Protein AF-A0A1Q3V1S5-F1 (afdb_monomer_lite)

Structure (mmCIF, N/CA/C/O backbone):
data_AF-A0A1Q3V1S5-F1
#
_entry.id   AF-A0A1Q3V1S5-F1
#
loop_
_atom_site.group_PDB
_atom_site.id
_atom_site.type_symbol
_atom_site.label_atom_id
_atom_site.label_alt_id
_atom_site.label_comp_id
_atom_site.label_asym_id
_atom_site.label_entity_id
_atom_site.label_seq_id
_atom_site.pdbx_PDB_ins_code
_atom_site.Cartn_x
_atom_site.Cartn_y
_atom_site.Cartn_z
_atom_site.occupancy
_atom_site.B_iso_or_equiv
_atom_site.auth_seq_id
_atom_site.auth_comp_id
_atom_site.auth_asym_id
_atom_site.auth_atom_id
_atom_site.pdbx_PDB_model_num
ATOM 1 N N . MET A 1 1 ? -46.245 2.516 55.915 1.00 45.47 1 MET A N 1
ATOM 2 C CA . MET A 1 1 ? -44.802 2.341 56.165 1.00 45.47 1 MET A CA 1
ATOM 3 C C . MET A 1 1 ? -44.240 1.619 54.959 1.00 45.47 1 MET A C 1
ATOM 5 O O . MET A 1 1 ? -44.634 0.490 54.710 1.00 45.47 1 MET A O 1
ATOM 9 N N . THR A 1 2 ? -43.472 2.303 54.118 1.00 55.50 2 THR A N 1
ATOM 10 C CA . THR A 1 2 ? -42.746 1.654 53.019 1.00 55.50 2 THR A CA 1
ATOM 11 C C . THR A 1 2 ? -41.407 1.211 53.578 1.00 55.50 2 THR A C 1
ATOM 13 O O . THR A 1 2 ? -40.497 2.028 53.672 1.00 55.50 2 THR A O 1
ATOM 16 N N . ASP A 1 3 ? -41.315 -0.050 53.994 1.00 77.62 3 ASP A N 1
ATOM 17 C CA . ASP A 1 3 ? -40.062 -0.620 54.483 1.00 77.62 3 ASP A CA 1
ATOM 18 C C . ASP A 1 3 ? -39.051 -0.680 53.331 1.00 77.62 3 ASP A C 1
ATOM 20 O O . ASP A 1 3 ? -39.229 -1.391 52.337 1.00 77.62 3 ASP A O 1
ATOM 24 N N . GLY A 1 4 ? -38.009 0.140 53.440 1.00 84.00 4 GLY A N 1
ATOM 25 C CA . GLY A 1 4 ? -36.840 0.083 52.576 1.00 84.00 4 GLY A CA 1
ATOM 26 C C . GLY A 1 4 ? -35.832 -0.927 53.112 1.00 84.00 4 GLY A C 1
ATOM 27 O O . GLY A 1 4 ? -35.675 -1.080 54.320 1.00 84.00 4 GLY A O 1
ATOM 28 N N . ILE A 1 5 ? -35.118 -1.600 52.213 1.00 91.69 5 ILE A N 1
ATOM 29 C CA . ILE A 1 5 ? -34.001 -2.483 52.570 1.00 91.69 5 ILE A CA 1
ATOM 30 C C . ILE A 1 5 ? -32.670 -1.824 52.211 1.00 91.69 5 ILE A C 1
ATOM 32 O O . ILE A 1 5 ? -32.612 -0.960 51.333 1.00 91.69 5 ILE A O 1
ATOM 36 N N . SER A 1 6 ? -31.575 -2.239 52.847 1.00 93.31 6 SER A N 1
ATOM 37 C CA . SER A 1 6 ? -30.267 -1.665 52.528 1.00 93.31 6 SER A CA 1
ATOM 38 C C . SER A 1 6 ? -29.848 -1.991 51.086 1.00 93.31 6 SER A C 1
ATOM 40 O O . SER A 1 6 ? -30.246 -3.006 50.507 1.00 93.31 6 SER A O 1
ATOM 42 N N . LYS A 1 7 ? -28.965 -1.176 50.493 1.00 90.56 7 LYS A N 1
ATOM 43 C CA . LYS A 1 7 ? -28.396 -1.459 49.157 1.00 90.56 7 LYS A CA 1
ATOM 44 C C . LYS A 1 7 ? -27.673 -2.808 49.094 1.00 90.56 7 LYS A C 1
ATOM 46 O O . LYS A 1 7 ? -27.641 -3.423 48.034 1.00 90.56 7 LYS A O 1
ATOM 51 N N . ALA A 1 8 ? -27.084 -3.251 50.206 1.00 92.38 8 ALA A N 1
ATOM 52 C CA . ALA A 1 8 ? -26.410 -4.543 50.295 1.00 92.38 8 ALA A CA 1
ATOM 53 C C . ALA A 1 8 ? -27.415 -5.705 50.312 1.00 92.38 8 ALA A C 1
ATOM 55 O O . ALA A 1 8 ? -27.186 -6.720 49.662 1.00 92.38 8 ALA A O 1
ATOM 56 N N . ASP A 1 9 ? -28.545 -5.543 51.000 1.00 93.38 9 ASP A N 1
ATOM 57 C CA . ASP A 1 9 ? -29.621 -6.541 51.017 1.00 93.38 9 ASP A CA 1
ATOM 58 C C . ASP A 1 9 ? -30.320 -6.615 49.666 1.00 93.38 9 ASP A C 1
ATOM 60 O O . ASP A 1 9 ? -30.520 -7.701 49.136 1.00 93.38 9 ASP A O 1
ATOM 64 N N . PHE A 1 10 ? -30.596 -5.466 49.047 1.00 93.25 10 PHE A N 1
ATOM 65 C CA . PHE A 1 10 ? -31.158 -5.421 47.701 1.00 93.25 10 PHE A CA 1
ATOM 66 C C . PHE A 1 10 ? -30.221 -6.050 46.659 1.00 93.25 10 PHE A C 1
ATOM 68 O O . PHE A 1 10 ? -30.679 -6.806 45.806 1.00 93.25 10 PHE A O 1
ATOM 75 N N . ALA A 1 11 ? -28.909 -5.799 46.752 1.00 92.75 11 ALA A N 1
ATOM 76 C CA . ALA A 1 11 ? -27.908 -6.433 45.892 1.00 92.75 11 ALA A CA 1
ATOM 77 C C . ALA A 1 11 ? -27.924 -7.964 46.031 1.00 92.75 11 ALA A C 1
ATOM 79 O O . ALA A 1 11 ? -27.960 -8.670 45.023 1.00 92.75 11 ALA A O 1
ATOM 80 N N . ARG A 1 12 ? -27.991 -8.468 47.275 1.00 92.81 12 ARG A N 1
ATOM 81 C CA . ARG A 1 12 ? -28.129 -9.904 47.564 1.00 92.81 12 ARG A CA 1
ATOM 82 C C . ARG A 1 12 ? -29.415 -10.485 46.978 1.00 92.81 12 ARG A C 1
ATOM 84 O O . ARG A 1 12 ? -29.350 -11.510 46.311 1.00 92.81 12 ARG A O 1
ATOM 91 N N . THR A 1 13 ? -30.550 -9.810 47.155 1.00 90.50 13 THR A N 1
ATOM 92 C CA . THR A 1 13 ? -31.848 -10.234 46.602 1.00 90.50 13 THR A CA 1
ATOM 93 C C . THR A 1 13 ? -31.840 -10.294 45.074 1.00 90.50 13 THR A C 1
ATOM 95 O O . THR A 1 13 ? -32.447 -11.182 44.485 1.00 90.50 13 THR A O 1
ATOM 98 N N . MET A 1 14 ? -31.137 -9.368 44.422 1.00 86.88 14 MET A N 1
ATOM 99 C CA . MET A 1 14 ? -31.048 -9.291 42.961 1.00 86.88 14 MET A CA 1
ATOM 100 C C . MET A 1 14 ? -29.906 -10.133 42.368 1.00 86.88 14 MET A C 1
ATOM 102 O O . MET A 1 14 ? -29.787 -10.203 41.145 1.00 86.88 14 MET A O 1
ATOM 106 N N . GLY A 1 15 ? -29.065 -10.756 43.202 1.00 87.88 15 GLY A N 1
ATOM 107 C CA . GLY A 1 15 ? -27.927 -11.566 42.760 1.00 87.88 15 GLY A CA 1
ATOM 108 C C . GLY A 1 15 ? -26.819 -10.766 42.064 1.00 87.88 15 GLY A C 1
ATOM 109 O O . GLY A 1 15 ? -26.157 -11.288 41.170 1.00 87.88 15 GLY A O 1
ATOM 110 N N . VAL A 1 16 ? -26.628 -9.496 42.432 1.00 89.38 16 VAL A N 1
ATOM 111 C CA . VAL A 1 16 ? -25.622 -8.603 41.830 1.00 89.38 16 VAL A CA 1
ATOM 112 C C . VAL A 1 16 ? -24.678 -8.026 42.878 1.00 89.38 16 VAL A C 1
ATOM 114 O O . VAL A 1 16 ? -24.952 -8.055 44.075 1.00 89.38 16 VAL A O 1
ATOM 117 N N . ASP A 1 17 ? -23.566 -7.453 42.423 1.00 90.94 17 ASP A N 1
ATOM 118 C CA . ASP A 1 17 ? -22.647 -6.740 43.305 1.00 90.94 17 ASP A CA 1
ATOM 119 C C . ASP A 1 17 ? -23.239 -5.406 43.804 1.00 90.94 17 ASP A C 1
ATOM 121 O O . ASP A 1 17 ? -23.961 -4.705 43.087 1.00 90.94 17 ASP A O 1
ATOM 125 N N . ARG A 1 18 ? -22.883 -5.003 45.031 1.00 91.50 18 ARG A N 1
ATOM 126 C CA . ARG A 1 18 ? -23.343 -3.740 45.634 1.00 91.50 18 ARG A CA 1
ATOM 127 C C . ARG A 1 18 ? -22.970 -2.519 44.786 1.00 91.50 18 ARG A C 1
ATOM 129 O O . ARG A 1 18 ? -23.736 -1.554 44.743 1.00 91.50 18 ARG A O 1
ATOM 136 N N . SER A 1 19 ? -21.830 -2.544 44.092 1.00 89.38 19 SER A N 1
ATOM 137 C CA . SER A 1 19 ? -21.419 -1.466 43.185 1.00 89.38 19 SER A CA 1
ATOM 138 C C . SER A 1 19 ? -22.399 -1.274 42.023 1.00 89.38 19 SER A C 1
ATOM 140 O O . SER A 1 19 ? -22.630 -0.132 41.615 1.00 89.38 19 SER A O 1
ATOM 142 N N . GLN A 1 20 ? -23.057 -2.339 41.540 1.00 86.44 20 GLN A N 1
ATOM 143 C CA . GLN A 1 20 ? -24.106 -2.210 40.527 1.00 86.44 20 GLN A CA 1
ATOM 144 C C . GLN A 1 20 ? -25.324 -1.465 41.062 1.00 86.44 20 GLN A C 1
ATOM 146 O O . GLN A 1 20 ? -25.825 -0.572 40.386 1.00 86.44 20 GLN A O 1
ATOM 151 N N . VAL A 1 21 ? -25.764 -1.768 42.284 1.00 89.75 21 VAL A N 1
ATOM 152 C CA . VAL A 1 21 ? -26.907 -1.085 42.912 1.00 89.75 21 VAL A CA 1
ATOM 153 C C . VAL A 1 21 ? -26.604 0.399 43.138 1.00 89.75 21 VAL A C 1
ATOM 155 O O . VAL A 1 21 ? -27.448 1.259 42.873 1.00 89.75 21 VAL A O 1
ATOM 158 N N . THR A 1 22 ? -25.377 0.728 43.553 1.00 91.25 22 THR A N 1
ATOM 159 C CA . THR A 1 22 ? -24.914 2.122 43.654 1.00 91.25 22 THR A CA 1
ATOM 160 C C . THR A 1 22 ? -24.964 2.826 42.302 1.00 91.25 22 THR A C 1
ATOM 162 O O . THR A 1 22 ? -25.511 3.924 42.202 1.00 91.25 22 THR A O 1
ATOM 165 N N . ARG A 1 23 ? -24.476 2.174 41.243 1.00 85.88 23 ARG A N 1
ATOM 166 C CA . ARG A 1 23 ? -24.533 2.714 39.884 1.00 85.88 23 ARG A CA 1
ATOM 167 C C . ARG A 1 23 ? -25.969 2.890 39.385 1.00 85.88 23 ARG A C 1
ATOM 169 O O . ARG A 1 23 ? -26.269 3.899 38.761 1.00 85.88 23 ARG A O 1
ATOM 176 N N . TRP A 1 24 ? -26.876 1.955 39.659 1.00 89.62 24 TRP A N 1
ATOM 177 C CA . TRP A 1 24 ? -28.291 2.102 39.297 1.00 89.62 24 TRP A CA 1
ATOM 178 C C . TRP A 1 24 ? -28.956 3.257 40.037 1.00 89.62 24 TRP A C 1
ATOM 180 O O . TRP A 1 24 ? -29.735 3.986 39.435 1.00 89.62 24 TRP A O 1
ATOM 190 N N . THR A 1 25 ? -28.588 3.488 41.299 1.00 90.25 25 THR A N 1
ATOM 191 C CA . THR A 1 25 ? -29.042 4.667 42.053 1.00 90.25 25 THR A CA 1
ATOM 192 C C . THR A 1 25 ? -28.630 5.962 41.345 1.00 90.25 25 THR A C 1
ATOM 194 O O . THR A 1 25 ? -29.455 6.847 41.157 1.00 90.25 25 THR A O 1
ATOM 197 N N . GLN A 1 26 ? -27.379 6.052 40.876 1.00 87.06 26 GLN A N 1
ATOM 198 C CA . GLN A 1 26 ? -26.892 7.212 40.110 1.00 87.06 26 GLN A CA 1
ATOM 199 C C . GLN A 1 26 ? -27.622 7.397 38.772 1.00 87.06 26 GLN A C 1
ATOM 201 O O . GLN A 1 26 ? -27.705 8.508 38.262 1.00 87.06 26 GLN A O 1
ATOM 206 N N . LEU A 1 27 ? -28.161 6.313 38.209 1.00 82.62 27 LEU A N 1
ATOM 207 C CA . LEU A 1 27 ? -28.959 6.321 36.983 1.00 82.62 27 LEU A CA 1
ATOM 208 C C . LEU A 1 27 ? -30.457 6.577 37.235 1.00 82.62 27 LEU A C 1
ATOM 210 O O . LEU A 1 27 ? -31.238 6.523 36.289 1.00 82.62 27 LEU A O 1
ATOM 214 N N . GLY A 1 28 ? -30.865 6.858 38.478 1.00 88.44 28 GLY A N 1
ATOM 215 C CA . GLY A 1 28 ? -32.247 7.197 38.827 1.00 88.44 28 GLY A CA 1
ATOM 216 C C . GLY A 1 28 ? -33.090 6.031 39.351 1.00 88.44 28 GLY A C 1
ATOM 217 O O . GLY A 1 28 ? -34.318 6.121 39.349 1.00 88.44 28 GLY A O 1
ATOM 218 N N . MET A 1 29 ? -32.467 4.936 39.803 1.00 91.19 29 MET A N 1
ATOM 219 C CA . MET A 1 29 ? -33.180 3.887 40.536 1.00 91.19 29 MET A CA 1
ATOM 220 C C . MET A 1 29 ? -33.796 4.475 41.820 1.00 91.19 29 MET A C 1
ATOM 222 O O . MET A 1 29 ? -33.086 5.162 42.556 1.00 91.19 29 MET A O 1
ATOM 226 N N . PRO A 1 30 ? -35.076 4.184 42.126 1.00 92.12 30 PRO A N 1
ATOM 227 C CA . PRO A 1 30 ? -35.750 4.706 43.309 1.00 92.12 30 PRO A CA 1
ATOM 228 C C . PRO A 1 30 ? -34.992 4.419 44.609 1.00 92.12 30 PRO A C 1
ATOM 230 O O . PRO A 1 30 ? -34.627 3.275 44.887 1.00 92.12 30 PRO A O 1
ATOM 233 N N . THR A 1 31 ? -34.832 5.455 45.426 1.00 92.38 31 THR A N 1
ATOM 234 C CA . THR A 1 31 ? -34.305 5.399 46.794 1.00 92.38 31 THR A CA 1
ATOM 235 C C . THR A 1 31 ? -35.167 6.257 47.705 1.00 92.38 31 THR A C 1
ATOM 237 O O . THR A 1 31 ? -35.745 7.244 47.256 1.00 92.38 31 THR A O 1
ATOM 240 N N . LEU A 1 32 ? -35.272 5.855 48.965 1.00 90.75 32 LEU A N 1
ATOM 241 C CA . LEU A 1 32 ? -35.907 6.629 50.024 1.00 90.75 32 LEU A CA 1
ATOM 242 C C . LEU A 1 32 ? -34.931 7.690 50.563 1.00 90.75 32 LEU A C 1
ATOM 244 O O . LEU A 1 32 ? -33.723 7.613 50.316 1.00 90.75 32 LEU A O 1
ATOM 248 N N . ASP A 1 33 ? -35.452 8.662 51.311 1.00 85.00 33 ASP A N 1
ATOM 249 C CA . ASP A 1 33 ? -34.678 9.796 51.845 1.00 85.00 33 ASP A CA 1
ATOM 250 C C . ASP A 1 33 ? -33.597 9.369 52.856 1.00 85.00 33 ASP A C 1
ATOM 252 O O . ASP A 1 33 ? -32.583 10.042 53.022 1.00 85.00 33 ASP A O 1
ATOM 256 N N . ASP A 1 34 ? -33.778 8.209 53.491 1.00 84.56 34 ASP A N 1
ATOM 257 C CA . ASP A 1 34 ? -32.818 7.567 54.398 1.00 84.56 34 ASP A CA 1
ATOM 258 C C . ASP A 1 34 ? -31.730 6.754 53.661 1.00 84.56 34 ASP A C 1
ATOM 260 O O . ASP A 1 34 ? -30.861 6.141 54.283 1.00 84.56 34 ASP A O 1
ATOM 264 N N . GLY A 1 35 ? -31.764 6.733 52.324 1.00 82.44 35 GLY A N 1
ATOM 265 C CA . GLY A 1 35 ? -30.837 5.985 51.479 1.00 82.44 35 GLY A CA 1
ATOM 266 C C . GLY A 1 35 ? -31.175 4.500 51.315 1.00 82.44 35 GLY A C 1
ATOM 267 O O . GLY A 1 35 ? -30.444 3.796 50.599 1.00 82.44 35 GLY A O 1
ATOM 268 N N . ASN A 1 36 ? -32.269 4.022 51.919 1.00 90.12 36 ASN A N 1
ATOM 269 C CA . ASN A 1 36 ? -32.757 2.662 51.735 1.00 90.12 36 ASN A CA 1
ATOM 270 C C . ASN A 1 36 ? -33.490 2.497 50.400 1.00 90.12 36 ASN A C 1
ATOM 272 O O . ASN A 1 36 ? -33.999 3.436 49.785 1.00 90.12 36 ASN A O 1
ATOM 276 N N . VAL A 1 37 ? -33.511 1.259 49.916 1.00 91.06 37 VAL A N 1
ATOM 277 C CA . VAL A 1 37 ? -34.072 0.890 48.620 1.00 91.06 37 VAL A CA 1
ATOM 278 C C . VAL A 1 37 ? -35.475 0.312 48.826 1.00 91.06 37 VAL A C 1
ATOM 280 O O . VAL A 1 37 ? -35.613 -0.724 49.481 1.00 91.06 37 VAL A O 1
ATOM 283 N N . PRO A 1 38 ? -36.530 0.911 48.244 1.00 93.44 38 PRO A N 1
ATOM 284 C CA . PRO A 1 38 ? -37.865 0.328 48.251 1.00 93.44 38 PRO A CA 1
ATOM 285 C C . PRO A 1 38 ? -37.900 -0.854 47.270 1.00 93.44 38 PRO A C 1
ATOM 287 O O . PRO A 1 38 ? -38.057 -0.673 46.060 1.00 93.44 38 PRO A O 1
ATOM 290 N N . ALA A 1 39 ? -37.722 -2.071 47.793 1.00 89.12 39 ALA A N 1
ATOM 291 C CA . ALA A 1 39 ? -37.352 -3.259 47.017 1.00 89.12 39 ALA A CA 1
ATOM 292 C C . ALA A 1 39 ? -38.247 -3.528 45.793 1.00 89.12 39 ALA A C 1
ATOM 294 O O . ALA A 1 39 ? -37.736 -3.723 44.692 1.00 89.12 39 ALA A O 1
ATOM 295 N N . ALA A 1 40 ? -39.574 -3.489 45.952 1.00 87.75 40 ALA A N 1
ATOM 296 C CA . ALA A 1 40 ? -40.508 -3.769 44.858 1.00 87.75 40 ALA A CA 1
ATOM 297 C C . ALA A 1 40 ? -40.387 -2.752 43.706 1.00 87.75 40 ALA A C 1
ATOM 299 O O . ALA A 1 40 ? -40.233 -3.131 42.544 1.00 87.75 40 ALA A O 1
ATOM 300 N N . ARG A 1 41 ? -40.367 -1.454 44.037 1.00 89.19 41 ARG A N 1
ATOM 301 C CA . ARG A 1 41 ? -40.290 -0.358 43.059 1.00 89.19 41 ARG A CA 1
ATOM 302 C C . ARG A 1 41 ? -38.922 -0.299 42.373 1.00 89.19 41 ARG A C 1
ATOM 304 O O . ARG A 1 41 ? -38.832 -0.040 41.175 1.00 89.19 41 ARG A O 1
ATOM 311 N N . ALA A 1 42 ? -37.853 -0.572 43.119 1.00 90.44 42 ALA A N 1
ATOM 312 C CA . ALA A 1 42 ? -36.507 -0.664 42.565 1.00 90.44 42 ALA A CA 1
ATOM 313 C C . ALA A 1 42 ? -36.361 -1.868 41.619 1.00 90.44 42 ALA A C 1
ATOM 315 O O . ALA A 1 42 ? -35.782 -1.732 40.542 1.00 90.44 42 ALA A O 1
ATOM 316 N N . ALA A 1 43 ? -36.940 -3.024 41.961 1.00 89.19 43 ALA A N 1
ATOM 317 C CA . ALA A 1 43 ? -36.927 -4.208 41.101 1.00 89.19 43 ALA A CA 1
ATOM 318 C C . ALA A 1 43 ? -37.698 -3.998 39.783 1.00 89.19 43 ALA A C 1
ATOM 320 O O . ALA A 1 43 ? -37.291 -4.510 38.737 1.00 89.19 43 ALA A O 1
ATOM 321 N N . GLU A 1 44 ? -38.796 -3.240 39.804 1.00 89.56 44 GLU A N 1
ATOM 322 C CA . GLU A 1 44 ? -39.512 -2.824 38.588 1.00 89.56 44 GLU A CA 1
ATOM 323 C C . GLU A 1 44 ? -38.677 -1.885 37.718 1.00 89.56 44 GLU A C 1
ATOM 325 O O . GLU A 1 44 ? -38.545 -2.110 36.512 1.00 89.56 44 GLU A O 1
ATOM 330 N N . TRP A 1 45 ? -38.045 -0.880 38.329 1.00 90.69 45 TRP A N 1
ATOM 331 C CA . TRP A 1 45 ? -37.163 0.034 37.610 1.00 90.69 45 TRP A CA 1
ATOM 332 C C . TRP A 1 45 ? -36.007 -0.716 36.938 1.00 90.69 45 TRP A C 1
ATOM 334 O O . TRP A 1 45 ? -35.727 -0.489 35.759 1.00 90.69 45 TRP A O 1
ATOM 344 N N . VAL A 1 46 ? -35.380 -1.659 37.653 1.00 88.75 46 VAL A N 1
ATOM 345 C CA . VAL A 1 46 ? -34.278 -2.480 37.130 1.00 88.75 46 VAL A CA 1
ATOM 346 C C . VAL A 1 46 ? -34.717 -3.285 35.906 1.00 88.75 46 VAL A C 1
ATOM 348 O O . VAL A 1 46 ? -34.008 -3.281 34.896 1.00 88.75 46 VAL A O 1
ATOM 351 N N . ARG A 1 47 ? -35.902 -3.910 35.947 1.00 84.81 47 ARG A N 1
ATOM 352 C CA . ARG A 1 47 ? -36.453 -4.672 34.814 1.00 84.81 47 ARG A CA 1
ATOM 353 C C . ARG A 1 47 ? -36.613 -3.823 33.549 1.00 84.81 47 ARG A C 1
ATOM 355 O O . ARG A 1 47 ? -36.252 -4.294 32.474 1.00 84.81 47 ARG A O 1
ATOM 362 N N . GLY A 1 48 ? -37.102 -2.588 33.665 1.00 82.38 48 GLY A N 1
ATOM 363 C CA . GLY A 1 48 ? -37.331 -1.711 32.506 1.00 82.38 48 GLY A CA 1
ATOM 364 C C . GLY A 1 48 ? -36.075 -1.010 31.974 1.00 82.38 48 GLY A C 1
ATOM 365 O O . GLY A 1 48 ? -35.932 -0.794 30.768 1.00 82.38 48 GLY A O 1
ATOM 366 N N . ASN A 1 49 ? -35.139 -0.667 32.859 1.00 83.12 49 ASN A N 1
ATOM 367 C CA . ASN A 1 49 ? -34.051 0.252 32.522 1.00 83.12 49 ASN A CA 1
ATOM 368 C C . ASN A 1 49 ? -32.722 -0.461 32.276 1.00 83.12 49 ASN A C 1
ATOM 370 O O . ASN A 1 49 ? -32.007 -0.132 31.331 1.00 83.12 49 ASN A O 1
ATOM 374 N N . VAL A 1 50 ? -32.381 -1.483 33.063 1.00 77.94 50 VAL A N 1
ATOM 375 C CA . VAL A 1 50 ? -31.045 -2.099 32.992 1.00 77.94 50 VAL A CA 1
ATOM 376 C C . VAL A 1 50 ? -30.850 -2.883 31.698 1.00 77.94 50 VAL A C 1
ATOM 378 O O . VAL A 1 50 ? -29.792 -2.777 31.074 1.00 77.94 50 VAL A O 1
ATOM 381 N N . GLN A 1 51 ? -31.871 -3.611 31.235 1.00 69.44 51 GLN A N 1
ATOM 382 C CA . GLN A 1 51 ? -31.801 -4.296 29.941 1.00 69.44 51 GLN A CA 1
ATOM 383 C C . GLN A 1 51 ? -31.658 -3.298 28.786 1.00 69.44 51 GLN A C 1
ATOM 385 O O . GLN A 1 51 ? -30.849 -3.521 27.884 1.00 69.44 51 GLN A O 1
ATOM 390 N N . SER A 1 52 ? -32.374 -2.175 28.853 1.00 67.75 52 SER A N 1
ATOM 391 C CA . SER A 1 52 ? -32.324 -1.094 27.866 1.00 67.75 52 SER A CA 1
ATOM 392 C C . SER A 1 52 ? -30.939 -0.442 27.811 1.00 67.75 52 SER A C 1
ATOM 394 O O . SER A 1 52 ? -30.355 -0.347 26.732 1.00 67.75 52 SER A O 1
ATOM 396 N N . TYR A 1 53 ? -30.339 -0.110 28.960 1.00 65.62 53 TYR A N 1
ATOM 397 C CA . TYR A 1 53 ? -28.980 0.441 29.027 1.00 65.62 53 TYR A CA 1
ATOM 398 C C . TYR A 1 53 ? -27.907 -0.560 28.584 1.00 65.62 53 TYR A C 1
ATOM 400 O O . TYR A 1 53 ? -26.993 -0.200 27.842 1.00 65.62 53 TYR A O 1
ATOM 408 N N . ALA A 1 54 ? -28.016 -1.830 28.984 1.00 66.00 54 ALA A N 1
ATOM 409 C CA . ALA A 1 54 ? -27.087 -2.871 28.548 1.00 66.00 54 ALA A CA 1
ATOM 410 C C . ALA A 1 54 ? -27.178 -3.115 27.033 1.00 66.00 54 ALA A C 1
ATOM 412 O O . ALA A 1 54 ? -26.168 -3.362 26.372 1.00 66.00 54 ALA A O 1
ATOM 413 N N . ARG A 1 55 ? -28.382 -3.040 26.456 1.00 66.81 55 ARG A N 1
ATOM 414 C CA . ARG A 1 55 ? -28.612 -3.167 25.010 1.00 66.81 55 ARG A CA 1
ATOM 415 C C . ARG A 1 55 ? -28.084 -1.948 24.251 1.00 66.81 55 ARG A C 1
ATOM 417 O O . ARG A 1 55 ? -27.356 -2.133 23.281 1.00 66.81 55 ARG A O 1
ATOM 424 N N . ALA A 1 56 ? -28.353 -0.737 24.737 1.00 63.34 56 ALA A N 1
ATOM 425 C CA . ALA A 1 56 ? -27.833 0.504 24.165 1.00 63.34 56 ALA A CA 1
ATOM 426 C C . ALA A 1 56 ? -26.296 0.529 24.172 1.00 63.34 56 ALA A C 1
ATOM 428 O O . ALA A 1 56 ? -25.678 0.732 23.130 1.00 63.34 56 ALA A O 1
ATOM 429 N N . ARG A 1 57 ? -25.659 0.198 25.302 1.00 63.12 57 ARG A N 1
ATOM 430 C CA . ARG A 1 57 ? -24.193 0.151 25.417 1.00 63.12 57 ARG A CA 1
ATOM 431 C C . ARG A 1 57 ? -23.558 -0.905 24.508 1.00 63.12 57 ARG A C 1
ATOM 433 O O . ARG A 1 57 ? -22.553 -0.621 23.868 1.00 63.12 57 ARG A O 1
ATOM 440 N N . ARG A 1 58 ? -24.160 -2.097 24.395 1.00 68.19 58 ARG A N 1
ATOM 441 C CA . ARG A 1 58 ? -23.718 -3.122 23.428 1.00 68.19 58 ARG A CA 1
ATOM 442 C C . ARG A 1 58 ? -23.865 -2.654 21.983 1.00 68.19 58 ARG A C 1
ATOM 444 O O . ARG A 1 58 ? -23.004 -2.956 21.170 1.00 68.19 58 ARG A O 1
ATOM 451 N N . SER A 1 59 ? -24.922 -1.906 21.665 1.00 65.00 59 SER A N 1
ATOM 452 C CA . SER A 1 59 ? -25.132 -1.373 20.314 1.00 65.00 59 SER 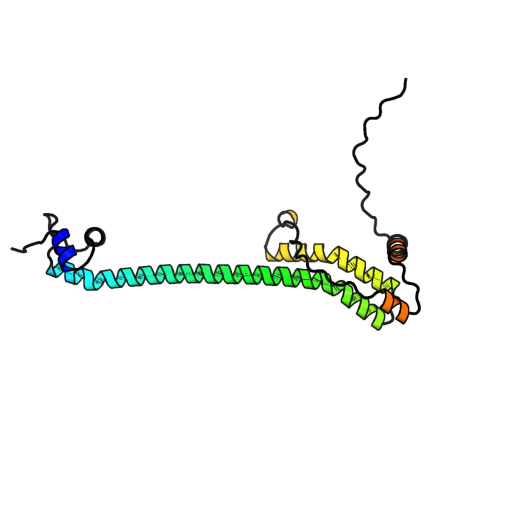A CA 1
ATOM 453 C C . SER A 1 59 ? -24.115 -0.294 19.934 1.00 65.00 59 SER A C 1
ATOM 455 O O . SER A 1 59 ? -23.686 -0.257 18.785 1.00 65.00 59 SER A O 1
ATOM 457 N N . ILE A 1 60 ? -23.691 0.533 20.896 1.00 65.31 60 ILE A N 1
ATOM 458 C CA . ILE A 1 60 ? -22.635 1.536 20.708 1.00 65.31 60 ILE A CA 1
ATOM 459 C C . ILE A 1 60 ? -21.295 0.831 20.480 1.00 65.31 60 ILE A C 1
ATOM 461 O O . ILE A 1 60 ? -20.687 1.035 19.436 1.00 65.31 60 ILE A O 1
ATOM 465 N N . GLY A 1 61 ? -20.915 -0.103 21.361 1.00 69.00 61 GLY A N 1
ATOM 466 C CA . GLY A 1 61 ? -19.679 -0.876 21.190 1.00 69.00 61 GLY A CA 1
ATOM 467 C C . GLY A 1 61 ? -19.651 -1.693 19.892 1.00 69.00 61 GLY A C 1
ATOM 468 O O . GLY A 1 61 ? -18.630 -1.759 19.223 1.00 69.00 61 GLY A O 1
ATOM 469 N N . ALA A 1 62 ? -20.787 -2.256 19.464 1.00 66.06 62 ALA A N 1
ATOM 470 C CA . ALA A 1 62 ? -20.883 -2.950 18.180 1.00 66.06 62 ALA A CA 1
ATOM 471 C C . ALA A 1 62 ? -20.739 -2.005 16.973 1.00 66.06 62 ALA A C 1
ATOM 473 O O . ALA A 1 62 ? -20.198 -2.417 15.948 1.00 66.06 62 ALA A O 1
ATOM 474 N N . ARG A 1 63 ? -21.212 -0.752 17.063 1.00 66.06 63 ARG A N 1
ATOM 475 C CA . ARG A 1 63 ? -20.974 0.263 16.021 1.00 66.06 63 ARG A CA 1
ATOM 476 C C . ARG A 1 63 ? -19.511 0.678 15.976 1.00 66.06 63 ARG A C 1
ATOM 478 O O . ARG A 1 63 ? -18.961 0.735 14.887 1.00 66.06 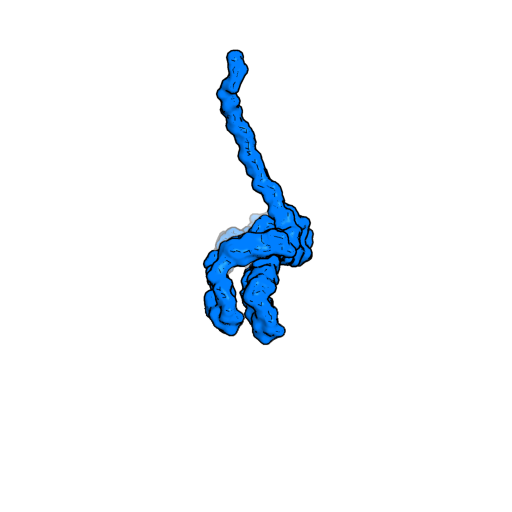63 ARG A O 1
ATOM 485 N N . GLU A 1 64 ? -18.895 0.917 17.127 1.00 70.06 64 GLU A N 1
ATOM 486 C CA . GLU A 1 64 ? -17.475 1.273 17.234 1.00 70.06 64 GLU A CA 1
ATOM 487 C C . GLU A 1 64 ? -16.582 0.150 16.697 1.00 70.06 64 GLU A C 1
ATOM 489 O O . GLU A 1 64 ? -15.718 0.400 15.865 1.00 70.06 64 GLU A O 1
ATOM 494 N N . MET A 1 65 ? -16.858 -1.104 17.069 1.00 55.25 65 MET A N 1
ATOM 495 C CA . MET A 1 65 ? -16.163 -2.271 16.519 1.00 55.25 65 MET A CA 1
ATOM 496 C C . MET A 1 65 ? -16.333 -2.392 15.003 1.00 55.25 65 MET A C 1
ATOM 498 O O . MET A 1 65 ? -15.366 -2.683 14.309 1.00 55.25 65 MET A O 1
ATOM 502 N N . ARG A 1 66 ? -17.543 -2.161 14.471 1.00 64.44 66 ARG A N 1
ATOM 503 C CA . ARG A 1 66 ? -17.772 -2.161 13.017 1.00 64.44 66 ARG A CA 1
ATOM 504 C C . ARG A 1 66 ? -17.032 -1.023 12.326 1.00 64.44 66 ARG A C 1
ATOM 506 O O . ARG A 1 66 ? -16.470 -1.256 11.269 1.00 64.44 66 ARG A O 1
ATOM 513 N N . ALA A 1 67 ? -17.018 0.176 12.904 1.00 64.44 67 ALA A N 1
ATOM 514 C CA . ALA A 1 67 ? -16.284 1.312 12.357 1.00 64.44 67 ALA A CA 1
ATOM 515 C C . ALA A 1 67 ? -14.773 1.035 12.332 1.00 64.44 67 ALA A C 1
ATOM 517 O O . ALA A 1 67 ? -14.149 1.207 11.291 1.00 64.44 67 ALA A O 1
ATOM 518 N N . ALA A 1 68 ? -14.217 0.502 13.425 1.00 59.47 68 ALA A N 1
ATOM 519 C CA . ALA A 1 68 ? -12.819 0.083 13.497 1.00 59.47 68 ALA A CA 1
ATOM 520 C C . ALA A 1 68 ? -12.503 -1.051 12.506 1.00 59.47 68 ALA A C 1
ATOM 522 O O . ALA A 1 68 ? -11.458 -1.040 11.863 1.00 59.47 68 ALA A O 1
ATOM 523 N N . GLN A 1 69 ? -13.419 -2.009 12.330 1.00 63.97 69 GLN A N 1
ATOM 524 C CA . GLN A 1 69 ? -13.265 -3.092 11.359 1.00 63.97 69 GLN A CA 1
ATOM 525 C C . GLN A 1 69 ? -13.316 -2.585 9.912 1.00 63.97 69 GLN A C 1
ATOM 527 O O . GLN A 1 69 ? -12.513 -3.026 9.097 1.00 63.97 69 GLN A O 1
ATOM 532 N N . VAL A 1 70 ? -14.217 -1.651 9.591 1.00 62.78 70 VAL A N 1
ATOM 533 C CA . VAL A 1 70 ? -14.290 -1.007 8.269 1.00 62.78 70 VAL A CA 1
ATOM 534 C C . VAL A 1 70 ? -13.029 -0.189 7.999 1.00 62.78 70 VAL A C 1
ATOM 536 O O . VAL A 1 70 ? -12.456 -0.327 6.925 1.00 62.78 70 VAL A O 1
ATOM 539 N N . GLN A 1 71 ? -12.547 0.588 8.974 1.00 56.47 71 GLN A N 1
ATOM 540 C CA . GLN A 1 71 ? -11.292 1.339 8.857 1.00 56.47 71 GLN A CA 1
ATOM 541 C C . GLN A 1 71 ? -10.087 0.414 8.653 1.00 56.47 71 GLN A C 1
ATOM 543 O O . GLN A 1 71 ? -9.283 0.652 7.760 1.00 56.47 71 GLN A O 1
ATOM 548 N N . HIS A 1 72 ? -9.987 -0.679 9.415 1.00 62.31 72 HIS A N 1
ATOM 549 C CA . HIS A 1 72 ? -8.934 -1.681 9.232 1.00 62.31 72 HIS A CA 1
ATOM 550 C C . HIS A 1 72 ? -9.026 -2.366 7.858 1.00 62.31 72 HIS A C 1
ATOM 552 O O . HIS A 1 72 ? -8.008 -2.608 7.215 1.00 62.31 72 HIS A O 1
ATOM 558 N N . GLN A 1 73 ? -10.235 -2.683 7.382 1.00 51.72 73 GLN A N 1
ATOM 559 C CA . GLN A 1 73 ? -10.435 -3.247 6.043 1.00 51.72 73 GLN A CA 1
ATOM 560 C C . GLN A 1 73 ? -10.041 -2.257 4.940 1.00 51.72 73 GLN A C 1
ATOM 562 O O . GLN A 1 73 ? -9.372 -2.652 3.989 1.00 51.72 73 GLN A O 1
ATOM 567 N N . GLN A 1 74 ? -10.393 -0.978 5.077 1.00 55.28 74 GLN A N 1
ATOM 568 C CA . GLN A 1 74 ? -9.995 0.074 4.140 1.00 55.28 74 GLN A CA 1
ATOM 569 C C . GLN A 1 74 ? -8.476 0.275 4.121 1.00 55.28 74 GLN A C 1
ATOM 571 O O . GLN A 1 74 ? -7.891 0.243 3.042 1.00 55.28 74 GLN A O 1
ATOM 576 N N . ALA A 1 75 ? -7.832 0.360 5.289 1.00 60.00 75 ALA A N 1
ATOM 577 C CA . ALA A 1 75 ? -6.376 0.446 5.395 1.00 60.00 75 ALA A CA 1
ATOM 578 C C . ALA A 1 75 ? -5.684 -0.748 4.712 1.00 60.00 75 ALA A C 1
ATOM 580 O O . ALA A 1 75 ? -4.762 -0.561 3.923 1.00 60.00 75 ALA A O 1
ATOM 581 N N . SER A 1 76 ? -6.201 -1.968 4.911 1.00 69.25 76 SER A N 1
ATOM 582 C CA . SER A 1 76 ? -5.657 -3.161 4.249 1.00 69.25 76 SER A CA 1
ATOM 583 C C . SER A 1 76 ? -5.853 -3.154 2.727 1.00 69.25 76 SER A C 1
ATOM 585 O O . SER A 1 76 ? -4.994 -3.627 1.988 1.00 69.25 76 SER A O 1
ATOM 587 N N . PHE A 1 77 ? -6.963 -2.598 2.231 1.00 66.62 77 PHE A N 1
ATOM 588 C CA . PHE A 1 77 ? -7.209 -2.485 0.794 1.00 66.62 77 PHE A CA 1
ATOM 589 C C . PHE A 1 77 ? -6.295 -1.444 0.146 1.00 66.62 77 PHE A C 1
ATOM 591 O O . PHE A 1 77 ? -5.754 -1.697 -0.927 1.00 66.62 77 PHE A O 1
ATOM 598 N N . GLU A 1 78 ? -6.080 -0.304 0.804 1.00 67.62 78 GLU A N 1
ATOM 599 C CA . GLU A 1 78 ? -5.129 0.712 0.350 1.00 67.62 78 GLU A C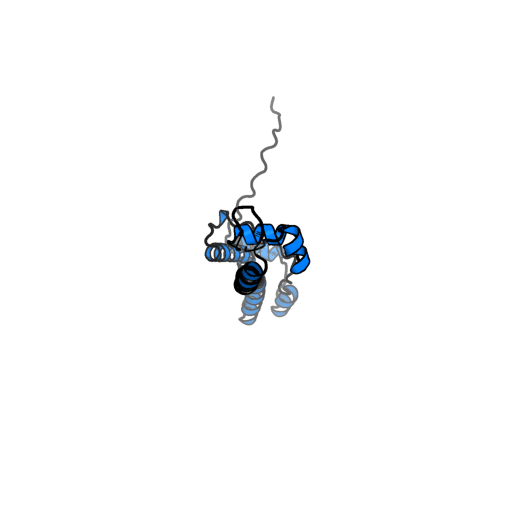A 1
ATOM 600 C C . GLU A 1 78 ? -3.703 0.164 0.282 1.00 67.62 78 GLU A C 1
ATOM 602 O O . GLU A 1 78 ? -3.005 0.398 -0.702 1.00 67.62 78 GLU A O 1
ATOM 607 N N . GLU A 1 79 ? -3.270 -0.608 1.279 1.00 69.31 79 GLU A N 1
ATOM 608 C CA . GLU A 1 79 ? -1.962 -1.270 1.265 1.00 69.31 79 GLU A CA 1
ATOM 609 C C . GLU A 1 79 ? -1.843 -2.271 0.109 1.00 69.31 79 GLU A C 1
ATOM 611 O O . GLU A 1 79 ? -0.852 -2.253 -0.622 1.00 69.31 79 GLU A O 1
ATOM 616 N N . ILE A 1 80 ? -2.877 -3.086 -0.125 1.00 72.19 80 ILE A N 1
ATOM 617 C CA . ILE A 1 80 ? -2.926 -4.018 -1.261 1.00 72.19 80 ILE A CA 1
ATOM 618 C C . ILE A 1 80 ? -2.883 -3.265 -2.598 1.00 72.19 80 ILE A C 1
ATOM 620 O O . ILE A 1 80 ? -2.153 -3.668 -3.503 1.00 72.19 80 ILE A O 1
ATOM 624 N N . ALA A 1 81 ? -3.625 -2.165 -2.734 1.00 70.38 81 ALA A N 1
ATOM 625 C CA . ALA A 1 81 ? -3.640 -1.352 -3.947 1.00 70.38 81 ALA A CA 1
ATOM 626 C C . ALA A 1 81 ? -2.282 -0.675 -4.201 1.00 70.38 81 ALA A C 1
ATOM 628 O O . ALA A 1 81 ? -1.801 -0.685 -5.335 1.00 70.38 81 ALA A O 1
ATOM 629 N N . ARG A 1 82 ? -1.623 -0.155 -3.154 1.00 71.31 82 ARG A N 1
ATOM 630 C CA . ARG A 1 82 ? -0.265 0.416 -3.227 1.00 71.31 82 ARG A CA 1
ATOM 631 C C . ARG A 1 82 ? 0.759 -0.631 -3.660 1.00 71.31 82 ARG A C 1
ATOM 633 O O . ARG A 1 82 ? 1.554 -0.369 -4.561 1.00 71.31 82 ARG A O 1
ATOM 640 N N . LEU A 1 83 ? 0.717 -1.824 -3.062 1.00 71.69 83 LEU A N 1
ATOM 641 C CA . LEU A 1 83 ? 1.586 -2.941 -3.442 1.00 71.69 83 LEU A CA 1
ATOM 642 C C . LEU A 1 83 ? 1.317 -3.405 -4.879 1.00 71.69 83 LEU A C 1
ATOM 644 O O . LEU A 1 83 ? 2.256 -3.649 -5.631 1.00 71.69 83 LEU A O 1
ATOM 648 N N . GLY A 1 84 ? 0.049 -3.476 -5.287 1.00 73.31 84 GLY A N 1
ATOM 649 C CA . GLY A 1 84 ? -0.343 -3.801 -6.657 1.00 73.31 84 GLY A CA 1
ATOM 650 C C . GLY A 1 84 ? 0.181 -2.787 -7.675 1.00 73.31 84 GLY A C 1
ATOM 651 O O . GLY A 1 84 ? 0.731 -3.183 -8.701 1.00 73.31 84 GLY A O 1
ATOM 652 N N . LEU A 1 85 ? 0.075 -1.489 -7.376 1.00 74.62 85 LEU A N 1
ATOM 653 C CA . LEU A 1 85 ? 0.616 -0.421 -8.217 1.00 74.62 85 LEU A CA 1
ATOM 654 C C . LEU A 1 85 ? 2.139 -0.539 -8.362 1.00 74.62 85 LEU A C 1
ATOM 656 O O . LEU A 1 85 ? 2.644 -0.512 -9.482 1.00 74.62 85 LEU A O 1
ATOM 660 N N . TRP A 1 86 ? 2.857 -0.737 -7.254 1.00 74.12 86 TRP A N 1
ATOM 661 C CA . TRP A 1 86 ? 4.307 -0.948 -7.269 1.00 74.12 86 TRP A CA 1
ATOM 662 C C . TRP A 1 86 ? 4.705 -2.169 -8.104 1.00 74.12 86 TRP A C 1
ATOM 664 O O . TRP A 1 86 ? 5.596 -2.103 -8.945 1.00 74.12 86 TRP A O 1
ATOM 674 N N . LEU A 1 87 ? 4.003 -3.288 -7.940 1.00 72.31 87 LEU A N 1
ATOM 675 C CA . LEU A 1 87 ? 4.274 -4.497 -8.717 1.00 72.31 87 LEU A CA 1
ATOM 676 C C . LEU A 1 87 ? 4.042 -4.290 -10.216 1.00 72.31 87 LEU A C 1
ATOM 678 O O . LEU A 1 87 ? 4.810 -4.792 -11.040 1.00 72.31 87 LEU A O 1
ATOM 682 N N . LEU A 1 88 ? 3.008 -3.531 -10.584 1.00 71.69 88 LEU A N 1
ATOM 683 C CA . LEU A 1 88 ? 2.736 -3.193 -11.977 1.00 71.69 88 LEU A CA 1
ATOM 684 C C . LEU A 1 88 ? 3.847 -2.327 -12.575 1.00 71.69 88 LEU A C 1
ATOM 686 O O . LEU A 1 88 ? 4.322 -2.648 -13.665 1.00 71.69 88 LEU A O 1
ATOM 690 N N . THR A 1 89 ? 4.311 -1.284 -11.881 1.00 71.88 89 THR A N 1
ATOM 691 C CA . THR A 1 89 ? 5.375 -0.408 -12.407 1.00 71.88 89 THR A CA 1
ATOM 692 C C . THR A 1 89 ? 6.706 -1.132 -12.583 1.00 71.88 89 THR A C 1
ATOM 694 O O . THR A 1 89 ? 7.468 -0.774 -13.478 1.00 71.88 89 THR A O 1
ATOM 697 N N . GLN A 1 90 ? 6.961 -2.189 -11.812 1.00 72.94 90 GLN A N 1
ATOM 698 C CA . GLN A 1 90 ? 8.145 -3.032 -11.981 1.00 72.94 90 GLN A CA 1
ATOM 699 C C . GLN A 1 90 ? 7.983 -4.099 -13.081 1.00 72.94 90 GLN A C 1
ATOM 701 O O . GLN A 1 90 ? 8.955 -4.469 -13.740 1.00 72.94 90 GLN A O 1
ATOM 706 N N . ARG A 1 91 ? 6.757 -4.578 -13.343 1.00 74.38 91 ARG A N 1
ATOM 707 C CA . ARG A 1 91 ? 6.475 -5.595 -14.376 1.00 74.38 91 ARG A CA 1
ATOM 708 C C . ARG A 1 91 ? 6.328 -5.015 -15.789 1.00 74.38 91 ARG A C 1
ATOM 710 O O . ARG A 1 91 ? 6.785 -5.625 -16.759 1.00 74.38 91 ARG A O 1
ATOM 717 N N . ILE A 1 92 ? 5.705 -3.842 -15.921 1.00 80.62 92 ILE A N 1
ATOM 718 C CA . ILE A 1 92 ? 5.450 -3.161 -17.205 1.00 80.62 92 ILE A CA 1
ATOM 719 C C . ILE A 1 92 ? 6.722 -2.978 -18.060 1.00 80.62 92 ILE A C 1
ATOM 721 O O . ILE A 1 92 ? 6.649 -3.264 -19.257 1.00 80.62 92 ILE A O 1
ATOM 725 N N . PRO A 1 93 ? 7.888 -2.571 -17.514 1.00 81.50 93 PRO A N 1
ATOM 726 C CA . PRO A 1 93 ? 9.113 -2.412 -18.296 1.00 81.50 93 PRO A CA 1
ATOM 727 C C . PRO A 1 93 ? 9.516 -3.682 -19.052 1.00 81.50 93 PRO A C 1
ATOM 729 O O . PRO A 1 93 ? 9.908 -3.619 -20.220 1.00 81.50 93 PRO A O 1
ATOM 732 N N . GLY A 1 94 ? 9.421 -4.842 -18.394 1.00 78.50 94 GLY A N 1
ATOM 733 C CA . GLY A 1 94 ? 9.803 -6.125 -18.977 1.00 78.50 94 GLY A CA 1
ATOM 734 C C . GLY A 1 94 ? 8.858 -6.566 -20.095 1.00 78.50 94 GLY A C 1
ATOM 735 O O . GLY A 1 94 ? 9.314 -7.001 -21.154 1.00 78.50 94 GLY A O 1
ATOM 736 N N . GLU A 1 95 ? 7.549 -6.404 -19.895 1.00 79.38 95 GLU A N 1
ATOM 737 C CA . GLU A 1 95 ? 6.544 -6.717 -20.920 1.00 79.38 95 GLU A CA 1
ATOM 738 C C . GLU A 1 95 ? 6.638 -5.755 -22.115 1.00 79.38 95 GLU A C 1
ATOM 740 O O . GLU A 1 95 ? 6.596 -6.193 -23.264 1.00 79.38 95 GLU A O 1
ATOM 745 N N . ALA A 1 96 ? 6.867 -4.460 -21.871 1.00 78.50 96 ALA A N 1
ATOM 746 C CA . ALA A 1 96 ? 7.058 -3.465 -22.926 1.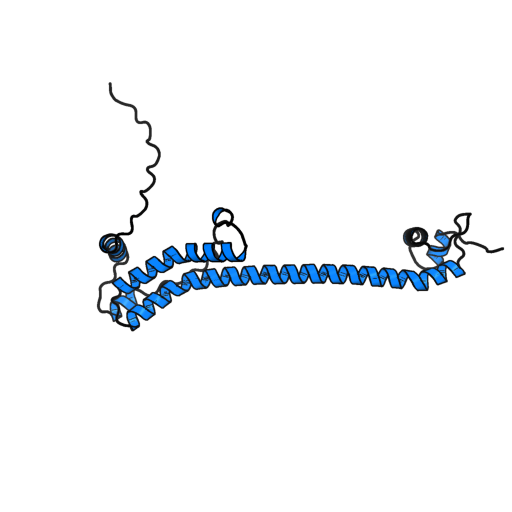00 78.50 96 ALA A CA 1
ATOM 747 C C . ALA A 1 96 ? 8.251 -3.808 -23.834 1.00 78.50 96 ALA A C 1
ATOM 749 O O . ALA A 1 96 ? 8.148 -3.723 -25.059 1.00 78.50 96 ALA A O 1
ATOM 750 N N . ALA A 1 97 ? 9.367 -4.264 -23.256 1.00 77.19 97 ALA A N 1
ATOM 751 C CA . ALA A 1 97 ? 10.518 -4.724 -24.027 1.00 77.19 97 ALA A CA 1
ATOM 752 C C . ALA A 1 97 ? 10.218 -5.975 -24.867 1.00 77.19 97 ALA A C 1
ATOM 754 O O . ALA A 1 97 ? 10.629 -6.051 -26.027 1.00 77.19 97 ALA A O 1
ATOM 755 N N . ARG A 1 98 ? 9.483 -6.947 -24.312 1.00 75.62 98 ARG A N 1
ATOM 756 C CA . ARG A 1 98 ? 9.080 -8.161 -25.044 1.00 75.62 98 ARG A CA 1
ATOM 757 C C . ARG A 1 98 ? 8.181 -7.824 -26.234 1.00 75.62 98 ARG A C 1
ATOM 759 O O . ARG A 1 98 ? 8.451 -8.294 -27.338 1.00 75.62 98 ARG A O 1
ATOM 766 N N . VAL A 1 99 ? 7.170 -6.977 -26.027 1.00 76.88 99 VAL A N 1
ATOM 767 C CA . VAL A 1 99 ? 6.262 -6.511 -27.089 1.00 76.88 99 VAL A CA 1
ATOM 768 C C . VAL A 1 99 ? 7.028 -5.755 -28.172 1.00 76.88 99 VAL A C 1
ATOM 770 O O . VAL A 1 99 ? 6.805 -6.003 -29.354 1.00 76.88 99 VAL A O 1
ATOM 773 N N . ALA A 1 100 ? 7.976 -4.888 -27.798 1.00 71.44 100 ALA A N 1
ATOM 774 C CA . ALA A 1 100 ? 8.803 -4.170 -28.765 1.00 71.44 100 ALA A CA 1
ATOM 775 C C . ALA A 1 100 ? 9.574 -5.135 -29.683 1.00 71.44 100 ALA A C 1
ATOM 777 O O . ALA A 1 100 ? 9.568 -4.962 -30.900 1.00 71.44 100 ALA A O 1
ATOM 778 N N . ILE A 1 101 ? 10.185 -6.184 -29.124 1.00 70.56 101 ILE A N 1
ATOM 779 C CA . ILE A 1 101 ? 10.912 -7.195 -29.910 1.00 70.56 101 ILE A CA 1
ATOM 780 C C . ILE A 1 101 ? 9.963 -7.992 -30.808 1.00 70.56 101 ILE A C 1
ATOM 782 O O . ILE A 1 101 ? 10.272 -8.208 -31.978 1.00 70.56 101 ILE A O 1
ATOM 786 N N . GLN A 1 102 ? 8.793 -8.393 -30.303 1.00 73.94 102 GLN A N 1
ATOM 787 C CA . GLN A 1 102 ? 7.770 -9.074 -31.109 1.00 73.94 102 GLN A CA 1
ATOM 788 C C . GLN A 1 102 ? 7.265 -8.205 -32.268 1.00 73.94 102 GLN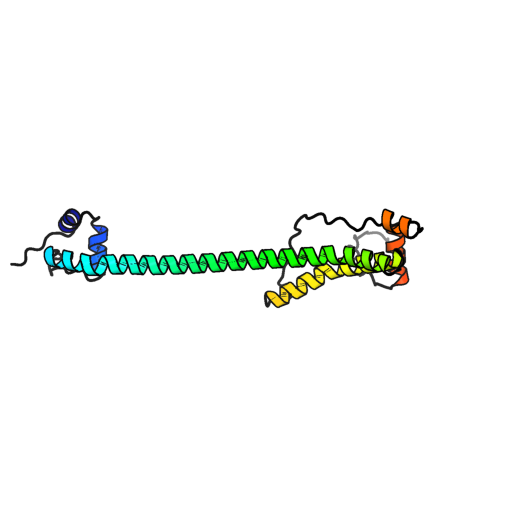 A C 1
ATOM 790 O O . GLN A 1 102 ? 6.988 -8.723 -33.347 1.00 73.94 102 GLN A O 1
ATOM 795 N N . ALA A 1 103 ? 7.199 -6.888 -32.068 1.00 73.25 103 ALA A N 1
ATOM 796 C CA . ALA A 1 103 ? 6.863 -5.910 -33.098 1.00 73.25 103 ALA A CA 1
ATOM 797 C C . ALA A 1 103 ? 8.025 -5.607 -34.070 1.00 73.25 103 ALA A C 1
ATOM 799 O O . ALA A 1 103 ? 7.868 -4.785 -34.971 1.00 73.25 103 ALA A O 1
ATOM 800 N N . GLY A 1 104 ? 9.184 -6.259 -33.914 1.00 71.06 104 GLY A N 1
ATOM 801 C CA . GLY A 1 104 ? 10.340 -6.128 -34.805 1.00 71.06 104 GLY A CA 1
ATOM 802 C C . GLY A 1 104 ? 11.386 -5.100 -34.367 1.00 71.06 104 GLY A C 1
ATOM 803 O O . GLY A 1 104 ? 12.316 -4.826 -35.128 1.00 71.06 104 GLY A O 1
ATOM 804 N N . ALA A 1 105 ? 11.280 -4.530 -33.162 1.00 70.31 105 ALA A N 1
ATOM 805 C CA . ALA A 1 105 ? 12.327 -3.667 -32.626 1.00 70.31 105 ALA A CA 1
ATOM 806 C C . ALA A 1 105 ? 13.615 -4.459 -32.371 1.00 70.31 105 ALA A C 1
ATOM 808 O O . ALA A 1 105 ? 13.597 -5.638 -32.005 1.00 70.31 105 ALA A O 1
ATOM 809 N N . THR A 1 106 ? 14.759 -3.789 -32.511 1.00 73.88 106 THR A N 1
ATOM 810 C CA . THR A 1 106 ? 16.035 -4.400 -32.145 1.00 73.88 106 THR A CA 1
ATOM 811 C C . THR A 1 106 ? 16.135 -4.555 -30.622 1.00 73.88 106 THR A C 1
ATOM 813 O O . THR A 1 106 ? 15.566 -3.749 -29.874 1.00 73.88 106 THR A O 1
ATOM 816 N N . PRO A 1 107 ? 16.900 -5.542 -30.125 1.00 68.06 107 PRO A N 1
ATOM 817 C CA . PRO A 1 107 ? 17.129 -5.712 -28.693 1.00 68.06 107 PRO A CA 1
ATOM 818 C C . PRO A 1 107 ? 17.660 -4.457 -27.987 1.00 68.06 107 PRO A C 1
ATOM 820 O O . PRO A 1 107 ? 17.309 -4.215 -26.838 1.00 68.06 107 PRO A O 1
ATOM 823 N N . GLN A 1 108 ? 18.455 -3.629 -28.675 1.00 68.81 108 GLN A N 1
ATOM 824 C CA . GLN A 1 108 ? 18.963 -2.367 -28.133 1.00 68.81 108 GLN A CA 1
ATOM 825 C C . GLN A 1 108 ? 17.836 -1.363 -27.872 1.00 68.81 108 GLN A C 1
ATOM 827 O O . GLN A 1 108 ? 17.793 -0.761 -26.804 1.00 68.81 108 GLN A O 1
ATOM 832 N N . VAL A 1 109 ? 16.901 -1.212 -28.817 1.00 68.50 109 VAL A N 1
ATOM 833 C CA . VAL A 1 109 ? 15.738 -0.324 -28.653 1.00 68.50 109 VAL A CA 1
ATOM 834 C C . VAL A 1 109 ? 14.850 -0.822 -27.513 1.00 68.50 109 VAL A C 1
ATOM 836 O O . VAL A 1 109 ? 14.449 -0.040 -26.653 1.00 68.50 109 VAL A O 1
ATOM 839 N N . ALA A 1 110 ? 14.601 -2.132 -27.452 1.00 71.44 110 ALA A N 1
ATOM 840 C CA . ALA A 1 110 ? 13.828 -2.742 -26.374 1.00 71.44 110 ALA A CA 1
ATOM 841 C C . ALA A 1 110 ? 14.493 -2.572 -24.995 1.00 71.44 110 ALA A C 1
ATOM 843 O O . ALA A 1 110 ? 13.809 -2.289 -24.012 1.00 71.44 110 ALA A O 1
ATOM 844 N N . TYR A 1 111 ? 15.822 -2.685 -24.921 1.00 71.69 111 TYR A N 1
ATOM 845 C CA . TYR A 1 111 ? 16.595 -2.468 -23.697 1.00 71.69 111 TYR A CA 1
ATOM 846 C C . TYR A 1 111 ? 16.515 -1.020 -23.206 1.00 71.69 111 TYR A C 1
ATOM 848 O O . TYR A 1 111 ? 16.313 -0.776 -22.016 1.00 71.69 111 TYR A O 1
ATOM 856 N N . THR A 1 112 ? 16.601 -0.047 -24.116 1.00 72.94 112 THR A N 1
ATOM 857 C CA . THR A 1 112 ? 16.427 1.369 -23.770 1.00 72.94 112 THR A CA 1
ATOM 858 C C . THR A 1 112 ? 15.024 1.650 -23.226 1.00 72.94 112 THR A C 1
ATOM 860 O O . THR A 1 112 ? 14.897 2.330 -22.208 1.00 72.94 112 THR A O 1
ATOM 863 N N . ILE A 1 113 ? 13.977 1.094 -23.850 1.00 72.69 113 ILE A N 1
ATOM 864 C CA . ILE A 1 113 ? 12.590 1.211 -23.363 1.00 72.69 113 ILE A CA 1
ATOM 865 C C . ILE A 1 113 ? 12.469 0.634 -21.946 1.00 72.69 113 ILE A C 1
ATOM 867 O O . ILE A 1 113 ? 11.960 1.312 -21.053 1.00 72.69 113 ILE A O 1
ATOM 871 N N . TYR A 1 114 ? 12.991 -0.576 -21.725 1.00 81.31 114 TYR A N 1
ATOM 872 C CA . TYR A 1 114 ? 13.010 -1.219 -20.411 1.00 81.31 114 TYR A CA 1
ATOM 873 C C . TYR A 1 114 ? 13.679 -0.340 -19.350 1.00 81.31 114 TYR A C 1
ATOM 875 O O . TYR A 1 114 ? 13.070 -0.060 -18.322 1.00 81.31 114 TYR A O 1
ATOM 883 N N . ARG A 1 115 ? 14.906 0.142 -19.597 1.00 78.44 115 ARG A N 1
ATOM 884 C CA . ARG A 1 115 ? 15.660 0.924 -18.602 1.00 78.44 115 ARG A CA 1
ATOM 885 C C . ARG A 1 115 ? 14.981 2.246 -18.263 1.00 78.44 115 ARG A C 1
ATOM 887 O O . ARG A 1 115 ? 14.957 2.623 -17.095 1.00 78.44 115 ARG A O 1
ATOM 894 N N . ARG A 1 116 ? 14.396 2.929 -19.251 1.00 76.44 116 ARG A N 1
ATOM 895 C CA . ARG A 1 116 ? 13.658 4.181 -19.023 1.00 76.44 116 ARG A CA 1
ATOM 896 C C . ARG A 1 116 ? 12.416 3.968 -18.174 1.00 76.44 116 ARG A C 1
ATOM 898 O O . ARG A 1 116 ? 12.213 4.692 -17.205 1.00 76.44 116 ARG A O 1
ATOM 905 N N . LEU A 1 117 ? 11.611 2.962 -18.509 1.00 77.62 117 LEU A N 1
ATOM 906 C CA . LEU A 1 117 ? 10.410 2.637 -17.740 1.00 77.62 117 LEU A CA 1
ATOM 907 C C . LEU A 1 117 ? 10.761 2.136 -16.336 1.00 77.62 117 LEU A C 1
ATOM 909 O O . LEU A 1 117 ? 10.089 2.507 -15.384 1.00 77.62 117 LEU A O 1
ATOM 913 N N . GLN A 1 118 ? 11.838 1.361 -16.191 1.00 78.88 118 GLN A N 1
ATOM 914 C CA . GLN A 1 118 ? 12.320 0.900 -14.890 1.00 78.88 118 GLN A CA 1
ATOM 915 C C . GLN A 1 118 ? 12.760 2.069 -13.992 1.00 78.88 118 GLN A C 1
ATOM 917 O O . GLN A 1 118 ? 12.482 2.051 -12.799 1.00 78.88 118 GLN A O 1
ATOM 922 N N . ARG A 1 119 ? 13.423 3.092 -14.552 1.00 76.31 119 ARG A N 1
ATOM 923 C CA . ARG A 1 119 ? 13.852 4.287 -13.803 1.00 76.31 119 ARG A CA 1
ATOM 924 C C . ARG A 1 119 ? 12.689 5.211 -13.437 1.00 76.31 119 ARG A C 1
ATOM 926 O O . ARG A 1 119 ? 12.635 5.664 -12.303 1.00 76.31 119 ARG A O 1
ATOM 933 N N . ARG A 1 120 ? 11.749 5.443 -14.363 1.00 74.88 120 ARG A N 1
ATOM 934 C CA . ARG A 1 120 ? 10.554 6.277 -14.117 1.00 74.88 120 ARG A CA 1
ATOM 935 C C . ARG A 1 120 ? 9.473 5.587 -13.289 1.00 74.88 120 ARG A C 1
ATOM 937 O O . ARG A 1 120 ? 8.631 6.263 -12.712 1.00 74.88 120 ARG A O 1
ATOM 944 N N . GLY A 1 121 ? 9.442 4.257 -13.264 1.00 75.31 121 GLY A N 1
ATOM 945 C CA . GLY A 1 121 ? 8.404 3.481 -12.580 1.00 75.31 121 GLY A CA 1
ATOM 946 C C . GLY A 1 121 ? 8.219 3.873 -11.108 1.00 75.31 121 GLY A C 1
ATOM 947 O O . GLY A 1 121 ? 7.082 4.121 -10.706 1.00 75.31 121 GLY A O 1
ATOM 948 N N . PRO A 1 122 ? 9.302 3.982 -10.314 1.00 73.56 122 PRO A N 1
ATOM 949 C CA . PRO A 1 122 ? 9.231 4.454 -8.934 1.00 73.56 122 PRO A CA 1
ATOM 950 C C . PRO A 1 122 ? 8.725 5.893 -8.773 1.00 73.56 122 PRO A C 1
ATOM 952 O O . PRO A 1 122 ? 7.956 6.155 -7.852 1.00 73.56 122 PRO A O 1
ATOM 955 N N . GLU A 1 123 ? 9.121 6.809 -9.661 1.00 74.69 123 GLU A N 1
ATOM 956 C CA . GLU A 1 123 ? 8.676 8.213 -9.644 1.00 74.69 123 GLU A CA 1
ATOM 957 C C . GLU A 1 123 ? 7.163 8.296 -9.877 1.00 74.69 123 GLU A C 1
ATOM 959 O O . GLU A 1 123 ? 6.434 8.806 -9.034 1.00 74.69 123 GLU A O 1
ATOM 964 N N . VAL A 1 124 ? 6.668 7.652 -10.939 1.00 75.69 124 VAL A N 1
ATOM 965 C CA . VAL A 1 124 ? 5.232 7.607 -11.268 1.00 75.69 124 VAL A CA 1
ATOM 966 C C . VAL A 1 124 ? 4.414 6.924 -10.164 1.00 75.69 124 VAL A C 1
ATOM 968 O O . VAL A 1 124 ? 3.293 7.335 -9.868 1.00 75.69 124 VAL A O 1
ATOM 971 N N . ALA A 1 125 ? 4.955 5.880 -9.528 1.00 75.06 125 ALA A N 1
ATOM 972 C CA . ALA A 1 125 ? 4.292 5.239 -8.395 1.00 75.06 125 ALA A CA 1
ATOM 973 C C . ALA A 1 125 ? 4.176 6.187 -7.188 1.00 75.06 125 ALA A C 1
ATOM 975 O O . ALA A 1 125 ? 3.162 6.159 -6.490 1.00 75.06 125 ALA A O 1
ATOM 976 N N . ASN A 1 126 ? 5.191 7.022 -6.941 1.00 73.75 126 ASN A N 1
ATOM 977 C CA . ASN A 1 126 ? 5.162 8.030 -5.884 1.00 73.75 126 ASN A CA 1
ATOM 978 C C . ASN A 1 126 ? 4.194 9.176 -6.197 1.00 73.75 126 ASN A C 1
ATOM 980 O O . ASN A 1 126 ? 3.416 9.521 -5.314 1.00 73.75 126 ASN A O 1
ATOM 984 N N . GLU A 1 127 ? 4.179 9.690 -7.429 1.00 77.94 127 GLU A N 1
ATOM 985 C CA . GLU A 1 127 ? 3.231 10.719 -7.894 1.00 77.94 127 GLU A CA 1
ATOM 986 C C . GLU A 1 127 ? 1.773 10.270 -7.696 1.00 77.94 127 GLU A C 1
ATOM 988 O O . GLU A 1 127 ? 0.969 10.955 -7.068 1.00 77.94 127 GLU A O 1
ATOM 993 N N . LEU A 1 128 ? 1.426 9.065 -8.163 1.00 76.56 128 LEU A N 1
ATOM 994 C CA . LEU A 1 128 ? 0.073 8.513 -8.002 1.00 76.56 128 LEU A CA 1
ATOM 995 C C . LEU A 1 128 ? -0.294 8.295 -6.532 1.00 76.56 128 LEU A C 1
ATOM 997 O O . LEU A 1 128 ? -1.444 8.463 -6.131 1.00 76.56 128 LEU A O 1
ATOM 1001 N N . ARG A 1 129 ? 0.687 7.913 -5.714 1.00 75.00 129 ARG A N 1
ATOM 1002 C CA . ARG A 1 129 ? 0.502 7.740 -4.276 1.00 75.00 129 ARG A CA 1
ATOM 1003 C C . ARG A 1 129 ? 0.285 9.087 -3.568 1.00 75.00 129 ARG A C 1
ATOM 1005 O O . ARG A 1 129 ? -0.496 9.120 -2.618 1.00 75.00 129 ARG A O 1
ATOM 1012 N N . ALA A 1 130 ? 0.937 10.153 -4.031 1.00 76.94 130 ALA A N 1
ATOM 1013 C CA . ALA A 1 130 ? 0.731 11.533 -3.586 1.00 76.94 130 ALA A CA 1
ATOM 1014 C C . ALA A 1 130 ? -0.687 12.001 -3.840 1.00 76.94 130 ALA A C 1
ATOM 1016 O O . ALA A 1 130 ? -1.397 12.365 -2.903 1.00 76.94 130 ALA A O 1
ATOM 1017 N N . ASP A 1 131 ? -1.117 11.862 -5.089 1.00 79.19 131 ASP A N 1
ATOM 1018 C CA . ASP A 1 131 ? -2.460 12.208 -5.528 1.00 79.19 131 ASP A CA 1
ATOM 1019 C C . ASP A 1 131 ? -3.529 11.455 -4.719 1.00 79.19 131 ASP A C 1
ATOM 1021 O O . ASP A 1 131 ? -4.450 12.058 -4.171 1.00 79.19 131 ASP A O 1
ATOM 1025 N N . TRP A 1 132 ? -3.363 10.140 -4.535 1.00 75.06 132 TRP A N 1
ATOM 1026 C CA . TRP A 1 132 ? -4.318 9.327 -3.774 1.00 75.06 132 TRP A CA 1
ATOM 1027 C C . TRP A 1 132 ? -4.378 9.652 -2.282 1.00 75.06 132 TRP A C 1
ATOM 1029 O O . TRP A 1 132 ? -5.443 9.512 -1.681 1.00 75.06 132 TRP A O 1
ATOM 1039 N N . MET A 1 133 ? -3.257 10.036 -1.665 1.00 72.56 133 MET A N 1
ATOM 1040 C CA . MET A 1 133 ? -3.221 10.385 -0.241 1.00 72.56 133 MET A CA 1
ATOM 1041 C C . MET A 1 133 ? -3.505 11.868 0.026 1.00 72.56 133 MET A C 1
ATOM 1043 O O . MET A 1 133 ? -3.685 12.238 1.184 1.00 72.56 133 MET A O 1
ATOM 1047 N N . GLY A 1 134 ? -3.571 12.703 -1.016 1.00 78.62 134 GLY A N 1
ATOM 1048 C CA . GLY A 1 134 ? -3.700 14.152 -0.877 1.00 78.62 134 GLY A CA 1
ATOM 1049 C C . GLY A 1 134 ? -2.512 14.781 -0.145 1.00 78.62 134 GLY A C 1
ATOM 1050 O O . GLY A 1 134 ? -2.704 15.737 0.603 1.00 78.62 134 GLY A O 1
ATOM 1051 N N . LEU A 1 135 ? -1.320 14.200 -0.307 1.00 74.19 135 LEU A N 1
ATOM 1052 C CA . LEU A 1 135 ? -0.074 14.638 0.325 1.00 74.19 135 LEU A CA 1
ATOM 1053 C C . LEU A 1 135 ? 0.876 15.191 -0.736 1.00 74.19 135 LEU A C 1
ATOM 1055 O O . LEU A 1 135 ? 0.867 14.717 -1.873 1.00 74.19 135 LEU A O 1
ATOM 1059 N N . ASP A 1 136 ? 1.731 16.138 -0.355 1.00 73.50 136 ASP A N 1
ATOM 1060 C CA . ASP A 1 136 ? 2.795 16.613 -1.241 1.00 73.50 136 ASP A CA 1
ATOM 1061 C C . ASP A 1 136 ? 3.869 15.522 -1.413 1.00 73.50 136 ASP A C 1
ATOM 1063 O O . ASP A 1 136 ? 4.171 14.778 -0.478 1.00 73.50 136 ASP A O 1
ATOM 1067 N N . GLU A 1 137 ? 4.498 15.432 -2.593 1.00 61.44 137 GLU A N 1
ATOM 1068 C CA . GLU A 1 137 ? 5.481 14.379 -2.930 1.00 61.44 137 GLU A CA 1
ATOM 1069 C C . GLU A 1 137 ? 6.624 14.238 -1.907 1.00 61.44 137 GLU A C 1
ATOM 1071 O O . GLU A 1 137 ? 7.125 13.136 -1.679 1.00 61.44 137 GLU A O 1
ATOM 1076 N N . GLY A 1 138 ? 7.020 15.338 -1.256 1.00 64.88 138 GLY A N 1
ATOM 1077 C CA . GLY A 1 138 ? 8.073 15.357 -0.236 1.00 64.88 138 GLY A CA 1
ATOM 1078 C C . GLY A 1 138 ? 7.661 14.787 1.127 1.00 64.88 138 GLY A C 1
ATOM 1079 O O . GLY A 1 138 ? 8.527 14.467 1.940 1.00 64.88 138 GLY A O 1
ATOM 1080 N N . GLU A 1 139 ? 6.362 14.637 1.385 1.00 63.34 139 GLU A N 1
ATOM 1081 C CA . GLU A 1 139 ? 5.826 14.094 2.642 1.00 63.34 139 GLU A CA 1
ATOM 1082 C C . GLU A 1 139 ? 5.714 12.567 2.609 1.00 63.34 139 GLU A C 1
ATOM 1084 O O . GLU A 1 139 ? 5.511 11.908 3.633 1.00 63.34 139 GLU A O 1
ATOM 1089 N N . ILE A 1 140 ? 5.882 11.982 1.425 1.00 64.25 140 ILE A N 1
ATOM 1090 C CA . ILE A 1 140 ? 5.654 10.568 1.188 1.00 64.25 140 ILE A CA 1
ATOM 1091 C C . ILE A 1 140 ? 6.995 9.854 1.138 1.00 64.25 140 ILE A C 1
ATOM 1093 O O . ILE A 1 140 ? 7.665 9.785 0.110 1.00 64.25 140 ILE A O 1
ATOM 1097 N N . GLY A 1 141 ? 7.387 9.276 2.275 1.00 65.88 141 GLY A N 1
ATOM 1098 C CA . GLY A 1 141 ? 8.601 8.461 2.374 1.00 65.88 141 GLY A CA 1
ATOM 1099 C C . GLY A 1 141 ? 8.650 7.362 1.305 1.00 65.88 141 GLY A C 1
ATOM 1100 O O . GLY A 1 141 ? 7.601 6.924 0.832 1.00 65.88 141 GLY A O 1
ATOM 1101 N N . ALA A 1 142 ? 9.849 6.926 0.909 1.00 66.56 142 ALA A N 1
ATOM 1102 C CA . ALA A 1 142 ? 10.056 5.989 -0.201 1.00 66.56 142 ALA A CA 1
ATOM 1103 C C . ALA A 1 142 ? 9.159 4.735 -0.126 1.00 66.56 142 ALA A C 1
ATOM 1105 O O . ALA A 1 142 ? 8.804 4.276 0.963 1.00 66.56 142 ALA A O 1
ATOM 1106 N N . PHE A 1 143 ? 8.804 4.171 -1.289 1.00 64.19 143 PHE A N 1
ATOM 1107 C CA . PHE A 1 143 ? 8.098 2.888 -1.341 1.00 64.19 143 PHE A CA 1
ATOM 1108 C C . PHE A 1 143 ? 8.881 1.836 -0.537 1.00 64.19 143 PHE A C 1
ATOM 1110 O O . PHE A 1 143 ? 10.096 1.728 -0.726 1.00 64.19 143 PHE A O 1
ATOM 1117 N N . PRO A 1 144 ? 8.227 1.075 0.361 1.00 61.69 144 PRO A N 1
ATOM 1118 C CA . PRO A 1 144 ? 8.901 0.002 1.071 1.00 61.69 144 PRO A CA 1
ATOM 1119 C C . PRO A 1 144 ? 9.411 -1.016 0.054 1.00 61.69 144 PRO A C 1
ATOM 1121 O O . PRO A 1 144 ? 8.652 -1.478 -0.801 1.00 61.69 144 PRO A O 1
ATOM 1124 N N . ASP A 1 145 ? 10.697 -1.352 0.144 1.00 60.19 145 ASP A N 1
ATOM 1125 C CA . ASP A 1 145 ? 11.251 -2.457 -0.625 1.00 60.19 145 ASP A CA 1
ATOM 1126 C C . ASP A 1 145 ? 10.558 -3.745 -0.173 1.00 60.19 145 ASP A C 1
ATOM 1128 O O . ASP A 1 145 ? 10.687 -4.181 0.973 1.00 60.19 145 ASP A O 1
ATOM 1132 N N . VAL A 1 146 ? 9.757 -4.319 -1.068 1.00 58.25 146 VAL A N 1
ATOM 1133 C CA . VAL A 1 146 ? 8.964 -5.518 -0.787 1.00 58.25 146 VAL A CA 1
ATOM 1134 C C . VAL A 1 146 ? 9.796 -6.798 -0.944 1.00 58.25 146 VAL A C 1
ATOM 1136 O O . VAL A 1 146 ? 9.263 -7.888 -0.749 1.00 58.25 146 VAL A O 1
ATOM 1139 N N . GLY A 1 147 ? 11.084 -6.692 -1.309 1.00 48.53 147 GLY A N 1
ATOM 1140 C CA . GLY A 1 147 ? 11.992 -7.834 -1.457 1.00 48.53 147 GLY A CA 1
ATOM 1141 C C . GLY A 1 147 ? 11.558 -8.828 -2.537 1.00 48.53 147 GLY A C 1
ATOM 1142 O O . GLY A 1 147 ? 11.923 -10.002 -2.489 1.00 48.53 147 GLY A O 1
ATOM 1143 N N . LEU A 1 148 ? 10.730 -8.383 -3.484 1.00 53.47 148 LEU A N 1
ATOM 1144 C CA . LEU A 1 148 ? 10.251 -9.205 -4.586 1.00 53.47 148 LEU A CA 1
ATOM 1145 C C . LEU A 1 148 ? 11.258 -9.117 -5.730 1.00 53.47 148 LEU A C 1
ATOM 1147 O O . LEU A 1 148 ? 11.349 -8.094 -6.407 1.00 53.47 148 LEU A O 1
ATOM 1151 N N . ASP A 1 149 ? 12.000 -10.203 -5.930 1.00 54.75 149 ASP A N 1
ATOM 1152 C CA . ASP A 1 149 ? 12.937 -10.344 -7.039 1.00 54.75 149 ASP A CA 1
ATOM 1153 C C . ASP A 1 149 ? 12.127 -10.557 -8.326 1.00 54.75 149 ASP A C 1
ATOM 1155 O O . ASP A 1 149 ? 11.588 -11.634 -8.594 1.00 54.75 149 ASP A O 1
ATOM 1159 N N . LEU A 1 150 ? 11.914 -9.476 -9.074 1.00 58.53 150 LEU A N 1
ATOM 1160 C CA . LEU A 1 150 ? 11.221 -9.535 -10.353 1.00 58.53 150 LEU A CA 1
ATOM 1161 C C . LEU A 1 150 ? 12.246 -9.819 -11.439 1.00 58.53 150 LEU A C 1
ATOM 1163 O O . LEU A 1 150 ? 13.059 -8.958 -11.780 1.00 58.53 150 LEU A O 1
ATOM 1167 N N . ASP A 1 151 ? 12.172 -11.030 -11.992 1.00 60.28 151 ASP A N 1
ATOM 1168 C CA . ASP A 1 151 ? 13.098 -11.466 -13.026 1.00 60.28 151 ASP A CA 1
ATOM 1169 C C . ASP A 1 151 ? 13.067 -10.500 -14.223 1.00 60.28 151 ASP A C 1
ATOM 1171 O O . ASP A 1 151 ? 12.012 -10.305 -14.851 1.00 60.28 151 ASP A O 1
ATOM 1175 N N . PRO A 1 152 ? 14.213 -9.903 -14.596 1.00 67.12 152 PRO A N 1
ATOM 1176 C CA . PRO A 1 152 ? 14.300 -9.142 -15.828 1.00 67.12 152 PRO A CA 1
ATOM 1177 C C . PRO A 1 152 ? 14.005 -10.058 -17.031 1.00 67.12 152 PRO A C 1
ATOM 1179 O O . PRO A 1 152 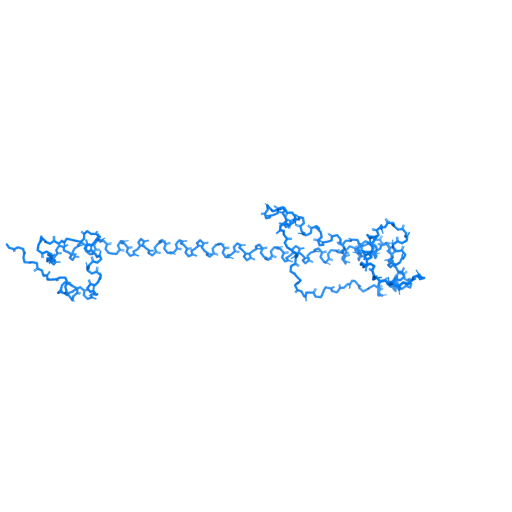? 14.118 -11.285 -16.943 1.00 67.12 152 PRO A O 1
ATOM 1182 N N . PRO A 1 153 ? 13.651 -9.499 -18.203 1.00 71.31 153 PRO A N 1
ATOM 1183 C CA . PRO A 1 153 ? 13.569 -10.290 -19.427 1.00 71.31 153 PRO A CA 1
ATOM 1184 C C . PRO A 1 153 ? 14.858 -11.095 -19.650 1.00 71.31 153 PRO A C 1
ATOM 1186 O O . PRO A 1 153 ? 15.949 -10.578 -19.408 1.00 71.31 153 PRO A O 1
ATOM 1189 N N . ASP A 1 154 ? 14.753 -12.328 -20.163 1.00 78.06 154 ASP A N 1
ATOM 1190 C CA . ASP A 1 154 ? 15.929 -13.094 -20.597 1.00 78.06 154 ASP A CA 1
ATOM 1191 C C . ASP A 1 154 ? 16.524 -12.443 -21.854 1.00 78.06 154 ASP A C 1
ATOM 1193 O O . ASP A 1 154 ? 16.255 -12.814 -23.001 1.00 78.06 154 ASP A O 1
ATOM 1197 N N . TRP A 1 155 ? 17.331 -11.413 -21.621 1.00 75.62 155 TRP A N 1
ATOM 1198 C CA . TRP A 1 155 ? 17.975 -10.625 -22.656 1.00 75.62 155 TRP A CA 1
ATOM 1199 C C . TRP A 1 155 ? 18.926 -11.458 -23.510 1.00 75.62 155 TRP A C 1
ATOM 1201 O O . TRP A 1 155 ? 19.073 -11.186 -24.702 1.00 75.62 155 TRP A O 1
ATOM 1211 N N . ALA A 1 156 ? 19.530 -12.504 -22.941 1.00 75.25 156 ALA A N 1
ATOM 1212 C CA . ALA A 1 156 ? 20.390 -13.410 -23.684 1.00 75.25 156 ALA A CA 1
ATOM 1213 C C . ALA A 1 156 ? 19.577 -14.245 -24.685 1.00 75.25 156 ALA A C 1
ATOM 1215 O O . ALA A 1 156 ? 19.979 -14.383 -25.843 1.00 75.25 156 ALA A O 1
ATOM 1216 N N . ALA A 1 157 ? 18.415 -14.775 -24.291 1.00 73.06 157 ALA A N 1
ATOM 1217 C CA . ALA A 1 157 ? 17.500 -15.443 -25.218 1.00 73.06 157 ALA A CA 1
ATOM 1218 C C . ALA A 1 157 ? 16.967 -14.495 -26.297 1.00 73.06 157 ALA A C 1
ATOM 1220 O O . ALA A 1 157 ? 16.995 -14.844 -27.479 1.00 73.06 157 ALA A O 1
ATOM 1221 N N . LEU A 1 158 ? 16.552 -13.288 -25.916 1.00 71.00 158 LEU A N 1
ATOM 1222 C CA . LEU A 1 158 ? 16.035 -12.282 -26.846 1.00 71.00 158 LEU A CA 1
ATOM 1223 C C . LEU A 1 158 ? 17.089 -11.840 -27.875 1.00 71.00 158 LEU A C 1
ATOM 1225 O O . LEU A 1 158 ? 16.804 -11.760 -29.070 1.00 71.00 158 LEU A O 1
ATOM 1229 N N . ALA A 1 159 ? 18.331 -11.624 -27.443 1.00 72.62 159 ALA A N 1
ATOM 1230 C CA . ALA A 1 159 ? 19.429 -11.274 -28.337 1.00 72.62 159 ALA A CA 1
ATOM 1231 C C . ALA A 1 159 ? 19.805 -12.427 -29.280 1.00 72.62 159 ALA A C 1
ATOM 1233 O O . ALA A 1 159 ? 20.040 -12.190 -30.466 1.00 72.62 159 ALA A O 1
ATOM 1234 N N . ARG A 1 160 ? 19.787 -13.680 -28.795 1.00 76.69 160 ARG A N 1
ATOM 1235 C CA . ARG A 1 160 ? 19.963 -14.871 -29.646 1.00 76.69 160 ARG A CA 1
ATOM 1236 C C . ARG A 1 160 ? 18.885 -14.958 -30.724 1.00 76.69 160 ARG A C 1
ATOM 1238 O O . ARG A 1 160 ? 19.226 -15.174 -31.885 1.00 76.69 160 ARG A O 1
ATOM 1245 N N . ALA A 1 161 ? 17.617 -14.742 -30.367 1.00 71.12 161 ALA A N 1
ATOM 1246 C CA . ALA A 1 161 ? 16.504 -14.737 -31.320 1.00 71.12 161 ALA A CA 1
ATOM 1247 C C . ALA A 1 161 ? 16.676 -13.654 -32.400 1.00 71.12 161 ALA A C 1
ATOM 1249 O O . ALA A 1 161 ? 16.440 -13.908 -33.579 1.00 71.12 161 ALA A O 1
ATOM 1250 N N . ALA A 1 162 ? 17.178 -12.480 -32.012 1.00 67.62 162 ALA A N 1
ATOM 1251 C CA . ALA A 1 162 ? 17.488 -11.383 -32.924 1.00 67.62 162 ALA A CA 1
ATOM 1252 C C . ALA A 1 162 ? 18.839 -11.521 -33.661 1.00 67.62 162 ALA A C 1
ATOM 1254 O O . ALA A 1 162 ? 19.170 -10.665 -34.477 1.00 67.62 162 ALA A O 1
ATOM 1255 N N . ARG A 1 163 ? 19.630 -12.573 -33.391 1.00 75.50 163 ARG A N 1
ATOM 1256 C CA . ARG A 1 163 ? 20.996 -12.783 -33.920 1.00 75.50 163 ARG A CA 1
ATOM 1257 C C . ARG A 1 163 ? 21.971 -11.635 -33.610 1.00 75.50 163 ARG A C 1
ATOM 1259 O O . ARG A 1 163 ? 22.824 -11.295 -34.427 1.00 75.50 163 ARG A O 1
ATOM 1266 N N . VAL A 1 164 ? 21.871 -11.059 -32.414 1.00 71.31 164 VAL A N 1
ATOM 1267 C CA . VAL A 1 164 ? 22.730 -9.966 -31.929 1.00 71.31 164 VAL A CA 1
ATOM 1268 C C . VAL A 1 164 ? 23.531 -10.426 -30.707 1.00 71.31 164 VAL A C 1
ATOM 1270 O O . VAL A 1 164 ? 23.056 -11.227 -29.904 1.00 71.31 164 VAL A O 1
ATOM 1273 N N . ARG A 1 165 ? 24.755 -9.909 -30.533 1.00 72.44 165 ARG A N 1
ATOM 1274 C CA . ARG A 1 165 ? 25.545 -10.123 -29.310 1.00 72.44 165 ARG A CA 1
ATOM 1275 C C . ARG A 1 165 ? 24.975 -9.288 -28.159 1.00 72.44 165 ARG A C 1
ATOM 1277 O O . ARG A 1 165 ? 24.827 -8.076 -28.303 1.00 72.44 165 ARG A O 1
ATOM 1284 N N . PHE A 1 166 ? 24.701 -9.929 -27.024 1.00 70.00 166 PHE A N 1
ATOM 1285 C CA . PHE A 1 166 ? 24.275 -9.253 -25.799 1.00 70.00 166 PHE A CA 1
ATOM 1286 C C . PHE A 1 166 ? 25.474 -8.952 -24.899 1.00 70.00 166 PHE A C 1
ATOM 1288 O O . PHE A 1 166 ? 26.187 -9.866 -24.490 1.00 70.00 166 PHE A O 1
ATOM 1295 N N . ASP A 1 167 ? 25.679 -7.673 -24.604 1.00 74.50 167 ASP A N 1
ATOM 1296 C CA . ASP A 1 167 ? 26.564 -7.187 -23.547 1.00 74.50 167 ASP A CA 1
ATOM 1297 C C . ASP A 1 167 ? 25.803 -6.065 -22.817 1.00 74.50 167 ASP A C 1
ATOM 1299 O O . ASP A 1 167 ? 25.699 -4.959 -23.360 1.00 74.50 167 ASP A O 1
ATOM 1303 N N . PRO A 1 168 ? 25.230 -6.340 -21.628 1.00 66.94 168 PRO A N 1
ATOM 1304 C CA . PRO A 1 168 ? 24.435 -5.361 -20.896 1.00 66.94 168 PRO A CA 1
ATOM 1305 C C . PRO A 1 168 ? 25.217 -4.077 -20.617 1.00 66.94 168 PRO A C 1
ATOM 1307 O O . PRO A 1 168 ? 24.688 -2.988 -20.808 1.00 66.94 168 PRO A O 1
ATOM 1310 N N . ALA A 1 169 ? 26.494 -4.186 -20.242 1.00 73.56 169 ALA A N 1
ATOM 1311 C CA . ALA A 1 169 ? 27.311 -3.029 -19.902 1.00 73.56 169 ALA A CA 1
ATOM 1312 C C . ALA A 1 169 ? 27.619 -2.176 -21.143 1.00 73.56 169 ALA A C 1
ATOM 1314 O O . ALA A 1 169 ? 27.625 -0.948 -21.072 1.00 73.56 169 ALA A O 1
ATOM 1315 N N . ALA A 1 170 ? 27.849 -2.805 -22.301 1.00 71.50 170 ALA A N 1
ATOM 1316 C CA . ALA A 1 170 ? 27.994 -2.071 -23.558 1.00 71.50 170 ALA A CA 1
ATOM 1317 C C . ALA A 1 170 ? 26.694 -1.382 -23.984 1.00 71.50 170 ALA A C 1
ATOM 1319 O O . ALA A 1 170 ? 26.737 -0.282 -24.531 1.00 71.50 170 ALA A O 1
ATOM 1320 N N . TRP A 1 171 ? 25.543 -2.006 -23.736 1.00 69.75 171 TRP A N 1
ATOM 1321 C CA . TRP A 1 171 ? 24.247 -1.423 -24.076 1.00 69.75 171 TRP A CA 1
ATOM 1322 C C . TRP A 1 171 ? 23.863 -0.278 -23.135 1.00 69.75 171 TRP A C 1
ATOM 1324 O O . TRP A 1 171 ? 23.295 0.703 -23.604 1.00 69.75 171 TRP A O 1
ATOM 1334 N N . GLU A 1 172 ? 24.234 -0.335 -21.853 1.00 66.62 172 GLU A N 1
ATOM 1335 C CA . GLU A 1 172 ? 24.093 0.797 -20.928 1.00 66.62 172 GLU A CA 1
ATOM 1336 C C . GLU A 1 172 ? 24.959 1.990 -21.333 1.00 66.62 172 GLU A C 1
ATOM 1338 O O . GLU A 1 172 ? 24.448 3.107 -21.418 1.00 66.62 172 GLU A O 1
ATOM 1343 N N . ARG A 1 173 ? 26.241 1.755 -21.652 1.00 68.81 173 ARG A N 1
ATOM 1344 C CA . ARG A 1 173 ? 27.142 2.807 -22.156 1.00 68.81 173 ARG A CA 1
ATOM 1345 C C . ARG A 1 173 ? 26.617 3.418 -23.455 1.00 68.81 173 ARG A C 1
ATOM 1347 O O . ARG A 1 173 ? 26.483 4.632 -23.558 1.00 68.81 173 ARG A O 1
ATOM 1354 N N . GLY A 1 174 ? 26.230 2.575 -24.413 1.00 63.66 174 GLY A N 1
ATOM 1355 C CA . GLY A 1 174 ? 25.690 3.027 -25.693 1.00 63.66 174 GLY A CA 1
ATOM 1356 C C . GLY A 1 174 ? 24.349 3.758 -25.570 1.00 63.66 174 GLY A C 1
ATOM 1357 O O . GLY A 1 174 ? 24.096 4.683 -26.336 1.00 63.66 174 GLY A O 1
ATOM 1358 N N . ALA A 1 175 ? 23.487 3.389 -24.619 1.00 56.78 175 ALA A N 1
ATOM 1359 C CA . ALA A 1 175 ? 22.239 4.109 -24.367 1.00 56.78 175 ALA A CA 1
ATOM 1360 C C . ALA A 1 175 ? 22.497 5.512 -23.793 1.00 56.78 175 ALA A C 1
ATOM 1362 O O . ALA A 1 175 ? 21.854 6.466 -24.232 1.00 56.78 175 ALA A O 1
ATOM 1363 N N . ALA A 1 176 ? 23.459 5.644 -22.874 1.00 56.38 176 ALA A N 1
ATOM 1364 C CA . ALA A 1 176 ? 23.872 6.933 -22.321 1.00 56.38 176 ALA A CA 1
ATOM 1365 C C . ALA A 1 176 ? 24.465 7.860 -23.402 1.00 56.38 176 ALA A C 1
ATOM 1367 O O . ALA A 1 176 ? 24.079 9.022 -23.496 1.00 56.38 176 ALA A O 1
ATOM 1368 N N . GLU A 1 177 ? 25.330 7.330 -24.273 1.00 57.50 177 GLU A N 1
ATOM 1369 C CA . GLU A 1 177 ? 25.970 8.086 -25.362 1.00 57.50 177 GLU A CA 1
ATOM 1370 C C . GLU A 1 177 ? 24.999 8.491 -26.485 1.00 57.50 177 GLU A C 1
ATOM 1372 O O . GLU A 1 177 ? 25.144 9.557 -27.080 1.00 57.50 177 GLU A O 1
ATOM 1377 N N . ARG A 1 178 ? 24.010 7.647 -26.810 1.00 52.22 178 ARG A N 1
ATOM 1378 C CA . ARG A 1 178 ? 23.157 7.818 -28.002 1.00 52.22 178 ARG A CA 1
ATOM 1379 C C . ARG A 1 178 ? 21.887 8.629 -27.754 1.00 52.22 178 ARG A C 1
ATOM 1381 O O . ARG A 1 178 ? 21.329 9.167 -28.708 1.00 52.22 178 ARG A O 1
ATOM 1388 N N . PHE A 1 179 ? 21.413 8.690 -26.511 1.00 49.19 179 PHE A N 1
ATOM 1389 C CA . PHE A 1 179 ? 20.125 9.307 -26.172 1.00 49.19 179 PHE A CA 1
ATOM 1390 C C . PHE A 1 179 ? 20.216 10.476 -25.181 1.00 49.19 179 PHE A C 1
ATOM 1392 O O . PHE A 1 179 ? 19.170 11.038 -24.860 1.00 49.19 179 PHE A O 1
ATOM 1399 N N . GLY A 1 180 ? 21.422 10.861 -24.740 1.00 47.59 180 GLY A N 1
ATOM 1400 C CA . GLY A 1 180 ? 21.666 12.118 -24.024 1.00 47.59 180 GLY A CA 1
ATOM 1401 C C . GLY A 1 180 ? 20.877 12.281 -22.722 1.00 47.59 180 GLY A C 1
ATOM 1402 O O . GLY A 1 180 ? 20.220 13.299 -22.539 1.00 47.59 180 GLY A O 1
ATOM 1403 N N . GLU A 1 181 ? 20.918 11.299 -21.821 1.00 48.69 181 GLU A N 1
ATOM 1404 C CA . GLU A 1 181 ? 20.488 11.522 -20.434 1.00 48.69 181 GLU A CA 1
ATOM 1405 C C . GLU A 1 181 ? 21.695 12.046 -19.648 1.00 48.69 181 GLU A C 1
ATOM 1407 O O . GLU A 1 181 ? 22.610 11.280 -19.341 1.00 48.69 181 GLU A O 1
ATOM 1412 N N . GLU A 1 182 ? 21.720 13.355 -19.368 1.00 43.44 182 GLU A N 1
ATOM 1413 C CA . GLU A 1 182 ? 22.602 13.947 -18.358 1.00 43.44 182 GLU A CA 1
ATOM 1414 C C . GLU A 1 182 ? 22.445 13.152 -17.057 1.00 43.44 182 GLU A C 1
ATOM 1416 O O . GLU A 1 182 ? 21.455 13.270 -16.337 1.00 43.44 182 GLU A O 1
ATOM 1421 N N . LEU A 1 183 ? 23.424 12.296 -16.766 1.00 42.50 183 LEU A N 1
ATOM 1422 C CA . LEU A 1 183 ? 23.599 11.760 -15.428 1.00 42.50 183 LEU A CA 1
ATOM 1423 C C . LEU A 1 183 ? 23.874 12.966 -14.519 1.00 42.50 183 LEU A C 1
ATOM 1425 O O . LEU A 1 183 ? 24.783 13.741 -14.840 1.00 42.50 183 LEU A O 1
ATOM 1429 N N . PRO A 1 184 ? 23.133 13.157 -13.411 1.00 35.69 184 PRO A N 1
ATOM 1430 C CA . PRO A 1 184 ? 23.452 14.229 -12.484 1.00 35.69 184 PRO A CA 1
ATOM 1431 C C . PRO A 1 184 ? 24.912 14.065 -12.044 1.00 35.69 184 PRO A C 1
ATOM 1433 O O . PRO A 1 184 ? 25.359 12.931 -11.818 1.00 35.69 184 PRO A O 1
ATOM 1436 N N . PRO A 1 185 ? 25.686 15.161 -11.966 1.00 36.09 185 PRO A N 1
ATOM 1437 C CA . PRO A 1 185 ? 27.088 15.075 -11.609 1.00 36.09 185 PRO A CA 1
ATOM 1438 C C . PRO A 1 185 ? 27.195 14.392 -10.249 1.00 36.09 185 PRO A C 1
ATOM 1440 O O . PRO A 1 185 ? 26.554 14.808 -9.283 1.00 36.09 185 PRO A O 1
ATOM 1443 N N . VAL A 1 186 ? 28.000 13.328 -10.187 1.00 39.34 186 VAL A N 1
ATOM 1444 C CA . VAL A 1 186 ? 28.380 12.678 -8.931 1.00 39.34 186 VAL A CA 1
ATOM 1445 C C . VAL A 1 186 ? 28.835 13.784 -7.988 1.00 39.34 186 VAL A C 1
ATOM 1447 O O . VAL A 1 186 ? 29.805 14.483 -8.292 1.00 39.34 186 VAL A O 1
ATOM 1450 N N . ALA A 1 187 ? 28.111 13.980 -6.883 1.00 37.81 187 ALA A N 1
ATOM 1451 C CA . ALA A 1 187 ? 28.510 14.920 -5.851 1.00 37.81 187 ALA A CA 1
ATOM 1452 C C . ALA A 1 187 ? 29.950 14.576 -5.457 1.00 37.81 187 ALA A C 1
ATOM 1454 O O . ALA A 1 187 ? 30.219 13.496 -4.925 1.00 37.81 187 ALA A O 1
ATOM 1455 N N . ARG A 1 188 ? 30.900 15.454 -5.800 1.00 39.53 188 ARG A N 1
ATOM 1456 C CA . ARG A 1 188 ? 32.284 15.288 -5.361 1.00 39.53 188 ARG A CA 1
ATOM 1457 C C . ARG A 1 188 ? 32.261 15.305 -3.838 1.00 39.53 188 ARG A C 1
ATOM 1459 O O . ARG A 1 188 ? 31.751 16.255 -3.246 1.00 39.53 188 ARG A O 1
ATOM 1466 N N . ALA A 1 189 ? 32.792 14.246 -3.229 1.00 34.59 189 ALA A N 1
ATOM 1467 C CA . ALA A 1 189 ? 33.082 14.219 -1.804 1.00 34.59 189 ALA A CA 1
ATOM 1468 C C . ALA A 1 189 ? 33.849 15.500 -1.416 1.00 34.59 189 ALA A C 1
ATOM 1470 O O . ALA A 1 189 ? 34.650 15.982 -2.228 1.00 34.59 189 ALA A O 1
ATOM 1471 N N . PRO A 1 190 ? 33.598 16.072 -0.223 1.00 37.16 190 PRO A N 1
ATOM 1472 C CA . PRO A 1 190 ? 34.286 17.282 0.206 1.00 37.16 190 PRO A CA 1
ATOM 1473 C C . PRO A 1 190 ? 35.796 17.052 0.132 1.00 37.16 190 PRO A C 1
ATOM 1475 O O . PRO A 1 190 ? 36.285 15.990 0.523 1.00 37.16 190 PRO A O 1
ATOM 1478 N N . ALA A 1 191 ? 36.508 18.025 -0.442 1.00 39.78 191 ALA A N 1
ATOM 1479 C CA . ALA A 1 191 ? 37.948 17.956 -0.627 1.00 39.78 191 ALA A CA 1
ATOM 1480 C C . ALA A 1 191 ? 38.616 17.638 0.716 1.00 39.78 191 ALA A C 1
ATOM 1482 O O . ALA A 1 191 ? 38.430 18.365 1.692 1.00 39.78 191 ALA A O 1
ATOM 1483 N N . ALA A 1 192 ? 39.363 16.535 0.764 1.00 39.78 192 ALA A N 1
ATOM 1484 C CA . ALA A 1 192 ? 40.283 16.293 1.856 1.00 39.78 192 ALA A CA 1
ATOM 1485 C C . ALA A 1 192 ? 41.332 17.406 1.809 1.00 39.78 192 ALA A C 1
ATOM 1487 O O . ALA A 1 192 ? 42.067 17.511 0.824 1.00 39.78 192 ALA A O 1
ATOM 1488 N N . ASP A 1 193 ? 41.362 18.229 2.856 1.00 51.34 193 ASP A N 1
ATOM 1489 C CA . ASP A 1 193 ? 42.482 19.110 3.165 1.00 51.34 193 ASP A CA 1
ATOM 1490 C C . ASP A 1 193 ? 43.766 18.285 3.060 1.00 51.34 193 ASP A C 1
ATOM 1492 O O . ASP A 1 193 ? 44.042 17.405 3.875 1.00 51.34 193 ASP A O 1
ATOM 1496 N N . SER A 1 194 ? 44.521 18.532 1.997 1.00 42.06 194 SER A N 1
ATOM 1497 C CA . SER A 1 194 ? 45.900 18.097 1.877 1.00 42.06 194 SER A CA 1
ATOM 1498 C C . SER A 1 194 ? 46.718 19.367 1.867 1.00 42.06 194 SER A C 1
ATOM 1500 O O . SER A 1 194 ? 46.791 20.086 0.872 1.00 42.06 194 SER A O 1
ATOM 1502 N N . ALA A 1 195 ? 47.257 19.647 3.048 1.00 45.81 195 ALA A N 1
ATOM 1503 C CA . ALA A 1 195 ? 48.439 20.455 3.221 1.00 45.81 195 ALA A CA 1
ATOM 1504 C C . ALA A 1 195 ? 49.507 20.044 2.199 1.00 45.81 195 ALA A C 1
ATOM 1506 O O . ALA A 1 195 ? 49.769 18.855 2.041 1.00 45.81 195 ALA A O 1
ATOM 1507 N N . GLU A 1 196 ? 50.073 21.036 1.519 1.00 39.38 196 GLU A N 1
ATOM 1508 C CA . GLU A 1 196 ? 51.513 21.264 1.331 1.00 39.38 196 GLU A CA 1
ATOM 1509 C C . GLU A 1 196 ? 51.715 22.168 0.113 1.00 39.38 196 GLU A C 1
ATOM 1511 O O . GLU A 1 196 ? 51.516 21.755 -1.028 1.00 39.38 196 GLU A O 1
ATOM 1516 N N . ALA A 1 197 ? 52.142 23.403 0.371 1.00 41.91 197 ALA A N 1
ATOM 1517 C CA . ALA A 1 197 ? 53.155 24.063 -0.439 1.00 41.91 197 ALA A CA 1
ATOM 1518 C C . ALA A 1 197 ? 53.795 25.184 0.396 1.00 41.91 197 ALA A C 1
ATOM 1520 O O . ALA A 1 197 ? 53.133 26.171 0.715 1.00 41.91 197 ALA A O 1
ATOM 1521 N N . ASP A 1 198 ? 55.077 24.947 0.683 1.00 41.59 198 ASP A N 1
ATOM 1522 C CA . ASP A 1 198 ? 56.158 25.844 1.123 1.00 41.59 198 ASP A CA 1
ATOM 1523 C C . ASP A 1 198 ? 56.249 26.276 2.600 1.00 41.59 198 ASP A C 1
ATOM 1525 O O . ASP A 1 198 ? 55.483 27.149 3.067 1.00 41.59 198 ASP A O 1
#

Sequence (198 aa):
MTDGISKADFARTMGVDRSQVTRWTQLGMPTLDDGNVPAARAAEWVRGNVQSYARARRSIGAREMRAAQVQHQQASFEEIARLGLWLLTQRIPGEAARVAIQAGATPQVAYTIYRRLQRRGPEVANELRADWMGLDEGEIGAFPDVGLDLDPPDWAALARAARVRFDPAAWERGAAERFGEELPPVARAPAADSAEAD

Secondary structure (DSSP, 8-state):
----B-HHHHHHHHTS-HHHHHHHHHTT----TTS-B-HHHHHHHHHHHHHHHHHHHHHHHHHHHHHHHHHHHHHHHHHHHHHHHHHHHHHHHHHHHHHHHHTT--HHHHHHHHHHHHHHHHHHHHHHHHHHHT--GGGSPPPP------PPP-HHHHHHHTT----HHHHHHHHHHHHT--PPP--PPPP-------

pLDDT: mean 71.07, std 14.35, range [34.59, 93.44]

Foldseek 3Di:
DQDFAALCVLCVVVVHDSVVSVVVVVVPQDADPVRGHSNVSSVVCCVPPVVVVVVVVVVVVVVVVVVVVVVVVVVVVVVVVLVVLLVCLLVVLQVQLVVCVVVPHALLVSLLSSVVSNVCSQVVSLVVVCVVVVHDSVVDPGDPPPVDDDDHHPSVVSCVVVVHDDDPVVSVVCSCVPPPDPDPPDPPDPDDDDDDDD

Radius of gyration: 36.92 Å; chains: 1; bounding box: 101×41×91 Å